Protein AF-A0A445BFC6-F1 (afdb_monomer_lite)

Radius of gyration: 33.32 Å; chains: 1; bounding box: 56×71×97 Å

Secondary structure (DSSP, 8-state):
--HHHHHHHHHHHHHHHHHHHHHHHHHS-HHHHHHHHHHHHHHHHHHHHHHHHHHHTT-----S------S-----TT-HHHHHHHHHHHHHHH-TT--SS----S----------------SS--TT----PSP---------SSHHHHHHHHHHHHHHHHHHHHT-BTTBEEEEEEEEETTTTEEEEEEEEE-TTS-HHHHHHHHHHHHHHGGG-

Foldseek 3Di:
DPVVVVVVVVVVVVVVVVVVVVVVVVPCPVVNVVVVVVVVVVVVVVVVVVVVVVVVVPPDPDDPDDDDDPPPPVPPVPDPLVVVVVVVVVVVVPDPQDAQQADDDDDDDDDDDDDDHDDDDDPDDDFQDQDQPDDDDDDDDDDDDPVVQVVVQVVVQLLVQQLQQLPDALRGRKGWDWDAGDPVRRIDTDIDHDNSRYHSVSSSVSSVVVSVCVVVD

pLDDT: mean 70.51, std 15.46, range [27.03, 95.31]

Organism: Arachis hypogaea (NCBI:txid3818)

Structure (mmCIF, N/CA/C/O backbone):
data_AF-A0A445BFC6-F1
#
_entry.id   AF-A0A445BFC6-F1
#
loop_
_atom_site.group_PDB
_atom_site.id
_atom_site.type_symbol
_atom_site.label_atom_id
_atom_site.label_alt_id
_atom_site.label_comp_id
_atom_site.label_asym_id
_atom_site.label_entity_id
_atom_site.label_seq_id
_atom_site.pdbx_PDB_ins_code
_atom_site.Cartn_x
_atom_site.Cartn_y
_atom_site.Cartn_z
_atom_site.occupancy
_atom_site.B_iso_or_equiv
_atom_site.auth_seq_id
_atom_site.auth_comp_id
_atom_site.auth_asym_id
_atom_site.auth_atom_id
_atom_site.pdbx_PDB_model_num
ATOM 1 N N . MET A 1 1 ? -9.633 40.267 80.729 1.00 50.41 1 MET A N 1
ATOM 2 C CA . MET A 1 1 ? -9.303 41.633 80.247 1.00 50.41 1 MET A CA 1
ATOM 3 C C . MET A 1 1 ? -7.949 41.748 79.514 1.00 50.41 1 MET A C 1
ATOM 5 O O . MET A 1 1 ? -7.722 42.760 78.866 1.00 50.41 1 MET A O 1
ATOM 9 N N . GLY A 1 2 ? -7.048 40.748 79.566 1.00 52.62 2 GLY A N 1
ATOM 10 C CA . GLY A 1 2 ? -5.735 40.797 78.886 1.00 52.62 2 GLY A CA 1
ATOM 11 C C . GLY A 1 2 ? -5.701 40.303 77.427 1.00 52.62 2 GLY A C 1
ATOM 12 O O . GLY A 1 2 ? -4.822 40.700 76.668 1.00 52.62 2 GLY A O 1
ATOM 13 N N . GLU A 1 3 ? -6.665 39.483 77.005 1.00 49.75 3 GLU A N 1
ATOM 14 C CA . GLU A 1 3 ? -6.688 38.853 75.671 1.00 49.75 3 GLU A CA 1
ATOM 15 C C . GLU A 1 3 ? -7.095 39.818 74.543 1.00 49.75 3 GLU A C 1
ATOM 17 O O . GLU A 1 3 ? -6.467 39.855 73.486 1.00 49.75 3 GLU A O 1
ATOM 22 N N . GLN A 1 4 ? -8.075 40.689 74.803 1.00 50.97 4 GLN A N 1
ATOM 23 C CA . GLN A 1 4 ? -8.544 41.711 73.855 1.00 50.97 4 GLN A CA 1
ATOM 24 C C . GLN A 1 4 ? -7.474 42.769 73.544 1.00 50.97 4 GLN A C 1
ATOM 26 O O . GLN A 1 4 ? -7.373 43.249 72.417 1.00 50.97 4 GLN A O 1
ATOM 31 N N . LYS A 1 5 ? -6.610 43.086 74.518 1.00 56.09 5 LYS A N 1
ATOM 32 C CA . LYS A 1 5 ? -5.485 44.012 74.319 1.00 56.09 5 LYS A CA 1
ATOM 33 C C . LYS A 1 5 ? -4.411 43.403 73.403 1.00 56.09 5 LYS A C 1
ATOM 35 O O . LYS A 1 5 ? -3.813 44.118 72.605 1.00 56.09 5 LYS A O 1
ATOM 40 N N . LYS A 1 6 ? -4.226 42.076 73.460 1.00 56.88 6 LYS A N 1
ATOM 41 C CA . LYS A 1 6 ? -3.267 41.316 72.638 1.00 56.88 6 LYS A CA 1
ATOM 42 C C . LYS A 1 6 ? -3.747 41.151 71.186 1.00 56.88 6 LYS A C 1
ATOM 44 O O . LYS A 1 6 ? -2.947 41.309 70.268 1.00 56.88 6 LYS A O 1
ATOM 49 N N . GLN A 1 7 ? -5.049 40.925 70.977 1.00 55.44 7 GLN A N 1
ATOM 50 C CA . GLN A 1 7 ? -5.694 40.895 69.650 1.00 55.44 7 GLN A CA 1
ATOM 51 C C . GLN A 1 7 ? -5.590 42.243 68.918 1.00 55.44 7 GLN A C 1
ATOM 53 O O . GLN A 1 7 ? -5.196 42.287 67.752 1.00 55.44 7 GLN A O 1
ATOM 58 N N . ASN A 1 8 ? -5.831 43.355 69.619 1.00 64.88 8 ASN A N 1
ATOM 59 C CA . ASN A 1 8 ? -5.707 44.694 69.033 1.00 64.88 8 ASN A CA 1
ATOM 60 C C . ASN A 1 8 ? -4.250 45.055 68.691 1.00 64.88 8 ASN A C 1
ATOM 62 O O . ASN A 1 8 ? -3.990 45.716 67.687 1.00 64.88 8 ASN A O 1
ATOM 66 N N . GLN A 1 9 ? -3.288 44.577 69.485 1.00 72.19 9 GLN A N 1
ATOM 67 C CA . GLN A 1 9 ? -1.862 44.778 69.223 1.00 72.19 9 GLN A CA 1
ATOM 68 C C . GLN A 1 9 ? -1.368 43.956 68.020 1.00 72.19 9 GLN A C 1
ATOM 70 O O . GLN A 1 9 ? -0.572 44.458 67.227 1.00 72.19 9 GLN A O 1
ATOM 75 N N . LEU A 1 10 ? -1.877 42.732 67.836 1.00 72.94 10 LEU A N 1
ATOM 76 C CA . LEU A 1 10 ? -1.578 41.895 66.669 1.00 72.94 10 LEU A CA 1
ATOM 77 C C . LEU A 1 10 ? -2.185 42.477 65.379 1.00 72.94 10 LEU A C 1
ATOM 79 O O . LEU A 1 10 ? -1.526 42.497 64.341 1.00 72.94 10 LEU A O 1
ATOM 83 N N . GLY A 1 11 ? -3.408 43.015 65.452 1.00 78.94 11 GLY A N 1
ATOM 84 C CA . GLY A 1 11 ? -4.051 43.705 64.330 1.00 78.94 11 GLY A CA 1
ATOM 85 C C . GLY A 1 11 ? -3.289 44.958 63.884 1.00 78.94 11 GLY A C 1
ATOM 86 O O . GLY A 1 11 ? -3.088 45.165 62.686 1.00 78.94 11 GLY A O 1
ATOM 87 N N . LEU A 1 12 ? -2.789 45.753 64.837 1.00 80.50 12 LEU A N 1
ATOM 88 C CA . LEU A 1 12 ? -1.978 46.937 64.545 1.00 80.50 12 LEU A CA 1
ATOM 89 C C . LEU A 1 12 ? -0.618 46.567 63.928 1.00 80.50 12 LEU A C 1
ATOM 91 O O . LEU A 1 12 ? -0.194 47.192 62.958 1.00 80.50 12 LEU A O 1
ATOM 95 N N . GLN A 1 13 ? 0.032 45.511 64.430 1.00 80.44 13 GLN A N 1
ATOM 96 C CA . GLN A 1 13 ? 1.270 44.966 63.854 1.00 80.44 13 GLN A CA 1
ATOM 97 C C . GLN A 1 13 ? 1.068 44.515 62.399 1.00 80.44 13 GLN A C 1
ATOM 99 O O . GLN A 1 13 ? 1.874 44.846 61.531 1.00 80.44 13 GLN A O 1
ATOM 104 N N . LEU A 1 14 ? -0.039 43.824 62.106 1.00 78.19 14 LEU A N 1
ATOM 105 C CA . LEU A 1 14 ? -0.361 43.362 60.755 1.00 78.19 14 LEU A CA 1
ATOM 106 C C . LEU A 1 14 ? -0.659 44.527 59.793 1.00 78.19 14 LEU A C 1
ATOM 108 O O . LEU A 1 14 ? -0.293 44.470 58.619 1.00 78.19 14 LEU A O 1
ATOM 112 N N . PHE A 1 15 ? -1.303 45.591 60.283 1.00 83.81 15 PHE A N 1
ATOM 113 C CA . PHE A 1 15 ? -1.580 46.795 59.498 1.00 83.81 15 PHE A CA 1
ATOM 114 C C . PHE A 1 15 ? -0.296 47.553 59.142 1.00 83.81 15 PHE A C 1
ATOM 116 O O . PHE A 1 15 ? -0.098 47.916 57.982 1.00 83.81 15 PHE A O 1
ATOM 123 N N . ILE A 1 16 ? 0.609 47.724 60.112 1.00 82.44 16 ILE A N 1
ATOM 124 C CA . ILE A 1 16 ? 1.919 48.354 59.893 1.00 82.44 16 ILE A CA 1
ATOM 125 C C . ILE A 1 16 ? 2.746 47.523 58.907 1.00 82.44 16 ILE A C 1
ATOM 127 O O . ILE A 1 16 ? 3.311 48.076 57.967 1.00 82.44 16 ILE A O 1
ATOM 131 N N . LEU A 1 17 ? 2.753 46.194 59.049 1.00 76.62 17 LEU A N 1
ATOM 132 C CA . LEU A 1 17 ? 3.464 45.305 58.130 1.00 76.62 17 LEU A CA 1
ATOM 133 C C . LEU A 1 17 ? 2.934 45.428 56.690 1.00 76.62 17 LEU A C 1
ATOM 135 O O . LEU A 1 17 ? 3.721 45.550 55.753 1.00 76.62 17 LEU A O 1
ATOM 139 N N . LYS A 1 18 ? 1.605 45.467 56.508 1.00 79.69 18 LYS A N 1
ATOM 140 C CA . LYS A 1 18 ? 0.977 45.690 55.194 1.00 79.69 18 LYS A CA 1
ATOM 141 C C . LYS A 1 18 ? 1.338 47.051 54.597 1.00 79.69 18 LYS A C 1
ATOM 143 O O . LYS A 1 18 ? 1.626 47.129 53.405 1.00 79.69 18 LYS A O 1
ATOM 148 N N . ALA A 1 19 ? 1.341 48.112 55.403 1.00 78.38 19 ALA A N 1
ATOM 149 C CA . ALA A 1 19 ? 1.722 49.446 54.946 1.00 78.38 19 ALA A CA 1
ATOM 150 C C . ALA A 1 19 ? 3.192 49.490 54.489 1.00 78.38 19 ALA A C 1
ATOM 152 O O . ALA A 1 19 ? 3.478 50.009 53.410 1.00 78.38 19 ALA A O 1
ATOM 153 N N . SER A 1 20 ? 4.101 48.870 55.247 1.00 77.25 20 SER A N 1
ATOM 154 C CA . SER A 1 20 ? 5.527 48.786 54.907 1.00 77.25 20 SER A CA 1
ATOM 155 C C . SER A 1 20 ? 5.786 47.978 53.634 1.00 77.25 20 SER A C 1
ATOM 157 O O . SER A 1 20 ? 6.597 48.384 52.805 1.00 77.25 20 SER A O 1
ATOM 159 N N . ILE A 1 21 ? 5.062 46.871 53.428 1.00 71.56 21 ILE A N 1
ATOM 160 C CA . ILE A 1 21 ? 5.137 46.080 52.188 1.00 71.56 21 ILE A CA 1
ATOM 161 C C . ILE A 1 21 ? 4.676 46.916 50.986 1.00 71.56 21 ILE A C 1
ATOM 163 O O . ILE A 1 21 ? 5.352 46.940 49.960 1.00 71.56 21 ILE A O 1
ATOM 167 N N . ASN A 1 22 ? 3.566 47.646 51.116 1.00 69.56 22 ASN A N 1
ATOM 168 C CA . ASN A 1 22 ? 3.050 48.489 50.035 1.00 69.56 22 ASN A CA 1
ATOM 169 C C . ASN A 1 22 ? 4.001 49.642 49.682 1.00 69.56 22 ASN A C 1
ATOM 171 O O . ASN A 1 22 ? 4.138 49.978 48.506 1.00 69.56 22 ASN A O 1
ATOM 175 N N . GLN A 1 23 ? 4.691 50.218 50.672 1.00 75.06 23 GLN A N 1
ATOM 176 C CA . GLN A 1 23 ? 5.731 51.216 50.414 1.00 75.06 23 GLN A CA 1
ATOM 177 C C . GLN A 1 23 ? 6.956 50.608 49.725 1.00 75.06 23 GLN A C 1
ATOM 179 O O . GLN A 1 23 ? 7.468 51.210 48.785 1.00 75.06 23 GLN A O 1
ATOM 184 N N . LEU A 1 24 ? 7.381 49.397 50.106 1.00 66.25 24 LEU A N 1
ATOM 185 C CA . LEU A 1 24 ? 8.458 48.688 49.406 1.00 66.25 24 LEU A CA 1
ATOM 186 C C . LEU A 1 24 ? 8.104 48.417 47.937 1.00 66.25 24 LEU A C 1
ATOM 188 O O . LEU A 1 24 ? 8.926 48.653 47.056 1.00 66.25 24 LEU A O 1
ATOM 192 N N . ILE A 1 25 ? 6.872 47.975 47.661 1.00 63.81 25 ILE A N 1
ATOM 193 C CA . ILE A 1 25 ? 6.378 47.726 46.296 1.00 63.81 25 ILE A CA 1
ATOM 194 C C . ILE A 1 25 ? 6.369 49.018 45.462 1.00 63.81 25 ILE A C 1
ATOM 196 O O . ILE A 1 25 ? 6.650 48.970 44.268 1.00 63.81 25 ILE A O 1
ATOM 200 N N . ALA A 1 26 ? 6.093 50.174 46.075 1.00 63.03 26 ALA A N 1
ATOM 201 C CA . ALA A 1 26 ? 6.100 51.471 45.394 1.00 63.03 26 ALA A CA 1
ATOM 202 C C . ALA A 1 26 ? 7.512 51.976 45.031 1.00 63.03 26 ALA A C 1
ATOM 204 O O . ALA A 1 26 ? 7.646 52.761 44.093 1.00 63.03 26 ALA A O 1
ATOM 205 N N . VAL A 1 27 ? 8.550 51.525 45.750 1.00 64.19 27 VAL A N 1
ATOM 206 C CA . VAL A 1 27 ? 9.965 51.850 45.479 1.00 64.19 27 VAL A CA 1
ATOM 207 C C . VAL A 1 27 ? 10.552 50.962 44.375 1.00 64.19 27 VAL A C 1
ATOM 209 O O . VAL A 1 27 ? 11.528 51.348 43.733 1.00 64.19 27 VAL A O 1
ATOM 212 N N . ILE A 1 28 ? 9.949 49.800 44.096 1.00 56.66 28 ILE A N 1
ATOM 213 C CA . ILE A 1 28 ? 10.336 48.971 42.950 1.00 56.66 28 ILE A CA 1
ATOM 214 C C . ILE A 1 28 ? 9.907 49.713 41.673 1.00 56.66 28 ILE A C 1
ATOM 216 O O . ILE A 1 28 ? 8.708 49.925 41.466 1.00 56.66 28 ILE A O 1
ATOM 220 N N . PRO A 1 29 ? 10.844 50.108 40.790 1.00 62.44 29 PRO A N 1
ATOM 221 C CA . PRO A 1 29 ? 10.490 50.806 39.564 1.00 62.44 29 PRO A CA 1
ATOM 222 C C . PRO A 1 29 ? 9.534 49.922 38.763 1.00 62.44 29 PRO A C 1
ATOM 224 O O . PRO A 1 29 ? 9.879 48.791 38.424 1.00 62.44 29 PRO A O 1
ATOM 227 N N . LYS A 1 30 ? 8.336 50.419 38.426 1.00 57.94 30 LYS A N 1
ATOM 228 C CA . LYS A 1 30 ? 7.373 49.675 37.585 1.00 57.94 30 LYS A CA 1
ATOM 229 C C . LYS A 1 30 ? 8.010 49.215 36.266 1.00 57.94 30 LYS A C 1
ATOM 231 O O . LYS A 1 30 ? 7.660 48.162 35.742 1.00 57.94 30 LYS A O 1
ATOM 236 N N . THR A 1 31 ? 8.996 49.965 35.768 1.00 52.56 31 THR A N 1
ATOM 237 C CA . THR A 1 31 ? 9.849 49.604 34.629 1.00 52.56 31 THR A CA 1
ATOM 238 C C . THR A 1 31 ? 10.688 48.347 34.887 1.00 52.56 31 THR A C 1
ATOM 240 O O . THR A 1 31 ? 10.785 47.513 33.998 1.00 52.56 31 THR A O 1
ATOM 243 N N . GLN A 1 32 ? 11.211 48.130 36.098 1.00 58.72 32 GLN A N 1
ATOM 244 C CA . GLN A 1 32 ? 11.954 46.922 36.489 1.00 58.72 32 GLN A CA 1
ATOM 245 C C . GLN A 1 32 ? 11.059 45.672 36.488 1.00 58.72 32 GLN A C 1
ATOM 247 O O . GLN A 1 32 ? 11.484 44.593 36.068 1.00 58.72 32 GLN A O 1
ATOM 252 N N . THR A 1 33 ? 9.803 45.813 36.927 1.00 60.75 33 THR A N 1
ATOM 253 C CA . THR A 1 33 ? 8.820 44.719 36.962 1.00 60.75 33 THR A CA 1
ATOM 254 C C . THR A 1 33 ? 8.323 44.372 35.559 1.00 60.75 33 THR A C 1
ATOM 256 O O . THR A 1 33 ? 8.245 43.197 35.208 1.00 60.75 33 THR A O 1
ATOM 259 N N . ILE A 1 34 ? 8.055 45.385 34.726 1.00 67.81 34 ILE A N 1
ATOM 260 C CA . ILE A 1 34 ? 7.658 45.202 33.323 1.00 67.81 34 ILE A CA 1
ATOM 261 C C . ILE A 1 34 ? 8.807 44.589 32.517 1.00 67.81 34 ILE A C 1
ATOM 263 O O . ILE A 1 34 ? 8.579 43.633 31.784 1.00 67.81 34 ILE A O 1
ATOM 267 N N . MET A 1 35 ? 10.045 45.066 32.687 1.00 69.25 35 MET A N 1
ATOM 268 C CA . MET A 1 35 ? 11.213 44.497 32.003 1.00 69.25 35 MET A CA 1
ATOM 269 C C . MET A 1 35 ? 11.461 43.046 32.422 1.00 69.25 35 MET A C 1
ATOM 271 O O . MET A 1 35 ? 11.684 42.199 31.561 1.00 69.25 35 MET A O 1
ATOM 275 N N . SER A 1 36 ? 11.335 42.729 33.715 1.00 77.19 36 SER A N 1
ATOM 276 C CA . SER A 1 36 ? 11.411 41.346 34.208 1.00 77.19 36 SER A CA 1
ATOM 277 C C . SER A 1 36 ? 10.305 40.458 33.623 1.00 77.19 36 SER A C 1
ATOM 279 O O . SER A 1 36 ? 10.577 39.331 33.218 1.00 77.19 36 SER A O 1
ATOM 281 N N . TYR A 1 37 ? 9.072 40.965 33.511 1.00 78.69 37 TYR A N 1
ATOM 282 C CA . TYR A 1 37 ? 7.953 40.237 32.904 1.00 78.69 37 TYR A CA 1
ATOM 283 C C . TYR A 1 37 ? 8.149 40.017 31.396 1.00 78.69 37 TYR A C 1
ATOM 285 O O . TYR A 1 37 ? 7.943 38.911 30.901 1.00 78.69 37 TYR A O 1
ATOM 293 N N . VAL A 1 38 ? 8.616 41.031 30.663 1.00 74.94 38 VAL A N 1
ATOM 294 C CA . VAL A 1 38 ? 8.936 40.923 29.230 1.00 74.94 38 VAL A CA 1
ATOM 295 C C . VAL A 1 38 ? 10.063 39.913 29.005 1.00 74.94 38 VAL A C 1
ATOM 297 O O . VAL A 1 38 ? 9.947 39.066 28.120 1.00 74.94 38 VAL A O 1
ATOM 300 N N . LEU A 1 39 ? 11.121 39.944 29.823 1.00 79.50 39 LEU A N 1
ATOM 301 C CA . LEU A 1 39 ? 12.211 38.963 29.773 1.00 79.50 39 LEU A CA 1
ATOM 302 C C . LEU A 1 39 ? 11.713 37.544 30.077 1.00 79.50 39 LEU A C 1
ATOM 304 O O . LEU A 1 39 ? 12.090 36.606 29.378 1.00 79.50 39 LEU A O 1
ATOM 308 N N . TYR A 1 40 ? 10.819 37.389 31.054 1.00 83.31 40 TYR A N 1
ATOM 309 C CA . TYR A 1 40 ? 10.213 36.105 31.402 1.00 83.31 40 TYR A CA 1
ATOM 310 C C . TYR A 1 40 ? 9.341 35.537 30.272 1.00 83.31 40 TYR A C 1
ATOM 312 O O . TYR A 1 40 ? 9.483 34.371 29.914 1.00 83.31 40 TYR A O 1
ATOM 320 N N . VAL A 1 41 ? 8.492 36.358 29.644 1.00 79.00 41 VAL A N 1
ATOM 321 C CA . VAL A 1 41 ? 7.661 35.938 28.500 1.00 79.00 41 VAL A CA 1
ATOM 322 C C . VAL A 1 41 ? 8.527 35.564 27.292 1.00 79.00 41 VAL A C 1
ATOM 324 O O . VAL A 1 41 ? 8.254 34.568 26.621 1.00 79.00 41 VAL A O 1
ATOM 327 N N . ARG A 1 42 ? 9.608 36.311 27.027 1.00 84.62 42 ARG A N 1
ATOM 328 C CA . ARG A 1 42 ? 10.581 35.969 25.974 1.00 84.62 42 ARG A CA 1
ATOM 329 C C . ARG A 1 42 ? 11.289 34.650 26.276 1.00 84.62 42 ARG A C 1
ATOM 331 O O . ARG A 1 42 ? 11.408 33.822 25.379 1.00 84.62 42 ARG A O 1
ATOM 338 N N . LEU A 1 43 ? 11.699 34.428 27.524 1.00 82.75 43 LEU A N 1
ATOM 339 C CA . LEU A 1 43 ? 12.331 33.183 27.955 1.00 82.75 43 LEU A CA 1
ATOM 340 C C . LEU A 1 43 ? 11.373 31.991 27.825 1.00 82.75 43 LEU A C 1
ATOM 342 O O . LEU A 1 43 ? 11.753 30.975 27.253 1.00 82.75 43 LEU A O 1
ATOM 346 N N . LEU A 1 44 ? 10.117 32.128 28.263 1.00 81.56 44 LEU A N 1
ATOM 347 C CA . LEU A 1 44 ? 9.083 31.102 28.086 1.00 81.56 44 LEU A CA 1
ATOM 348 C C . LEU A 1 44 ? 8.827 30.789 26.607 1.00 81.56 44 LEU A C 1
ATOM 350 O O . LEU A 1 44 ? 8.710 29.623 26.236 1.00 81.56 44 LEU A O 1
ATOM 354 N N . SER A 1 45 ? 8.779 31.814 25.752 1.00 84.75 45 SER A N 1
ATOM 355 C CA . SER A 1 45 ? 8.630 31.632 24.306 1.00 84.75 45 SER A CA 1
ATOM 356 C C . SER A 1 45 ? 9.821 30.888 23.696 1.00 84.75 45 SER A C 1
ATOM 358 O O . SER A 1 45 ? 9.616 30.014 22.856 1.00 84.75 45 SER A O 1
ATOM 360 N N . LEU A 1 46 ? 11.051 31.203 24.112 1.00 86.25 46 LEU A N 1
ATOM 361 C CA . LEU A 1 46 ? 12.258 30.517 23.642 1.00 86.25 46 LEU A CA 1
ATOM 362 C C . LEU A 1 46 ? 12.293 29.059 24.107 1.00 86.25 46 LEU A C 1
ATOM 364 O O . LEU A 1 46 ? 12.576 28.172 23.307 1.00 86.25 46 LEU A O 1
ATOM 368 N N . VAL A 1 47 ? 11.944 28.798 25.369 1.00 89.62 47 VAL A N 1
ATOM 369 C CA . VAL A 1 47 ? 11.861 27.438 25.920 1.00 89.62 47 VAL A CA 1
ATOM 370 C C . VAL A 1 47 ? 10.782 26.624 25.201 1.00 89.62 47 VAL A C 1
ATOM 372 O O . VAL A 1 47 ? 11.034 25.479 24.839 1.00 89.62 47 VAL A O 1
ATOM 375 N N . SER A 1 48 ? 9.621 27.219 24.909 1.00 88.06 48 SER A N 1
ATOM 376 C CA . SER A 1 48 ? 8.566 26.579 24.112 1.00 88.06 48 SER A CA 1
ATOM 377 C C . SER A 1 48 ? 9.052 26.207 22.703 1.00 88.06 48 SER A C 1
ATOM 379 O O . SER A 1 48 ? 8.891 25.063 22.278 1.00 88.06 48 SER A O 1
ATOM 381 N N . CYS A 1 49 ? 9.744 27.118 22.005 1.00 84.38 49 CYS A N 1
ATOM 382 C CA . CYS A 1 49 ? 10.354 26.821 20.704 1.00 84.38 49 CYS A CA 1
ATOM 383 C C . CYS A 1 49 ? 11.393 25.692 20.778 1.00 84.38 49 CYS A C 1
ATOM 385 O O . CYS A 1 49 ? 11.400 24.816 19.916 1.00 84.38 49 CYS A O 1
ATOM 387 N N . LEU A 1 50 ? 12.250 25.677 21.805 1.00 84.62 50 LEU A N 1
ATOM 388 C CA . LEU A 1 50 ? 13.242 24.614 21.997 1.00 84.62 50 LEU A CA 1
ATOM 389 C C . LEU A 1 50 ? 12.579 23.254 22.240 1.00 84.62 50 LEU A C 1
ATOM 391 O O . LEU A 1 50 ? 13.015 22.255 21.672 1.00 84.62 50 LEU A O 1
ATOM 395 N N . ILE A 1 51 ? 11.495 23.215 23.018 1.00 81.06 51 ILE A N 1
ATOM 396 C CA . ILE A 1 51 ? 10.703 21.999 23.234 1.00 81.06 51 ILE A CA 1
ATOM 397 C C . ILE A 1 51 ? 10.120 21.502 21.903 1.00 81.06 51 ILE A C 1
ATOM 399 O O . ILE A 1 51 ? 10.264 20.323 21.587 1.00 81.06 51 ILE A O 1
ATOM 403 N N . ILE A 1 52 ? 9.535 22.386 21.087 1.00 79.50 52 ILE A N 1
ATOM 404 C CA . ILE A 1 52 ? 8.992 22.031 19.764 1.00 79.50 52 ILE A CA 1
ATOM 405 C C . ILE A 1 52 ? 10.086 21.454 18.852 1.00 79.50 52 ILE A C 1
ATOM 407 O O . ILE A 1 52 ? 9.866 20.421 18.226 1.00 79.50 52 ILE A O 1
ATOM 411 N N . ILE A 1 53 ? 11.279 22.057 18.818 1.00 75.81 53 ILE A N 1
ATOM 412 C CA . ILE A 1 53 ? 12.416 21.551 18.029 1.00 75.81 53 ILE A CA 1
ATOM 413 C C . ILE A 1 53 ? 12.829 20.149 18.497 1.00 75.81 53 ILE A C 1
ATOM 415 O O . ILE A 1 53 ? 13.029 19.265 17.668 1.00 75.81 53 ILE A O 1
ATOM 419 N N . ILE A 1 54 ? 12.893 19.907 19.812 1.00 72.81 54 ILE A N 1
ATOM 420 C CA . ILE A 1 54 ? 13.202 18.580 20.372 1.00 72.81 54 ILE A CA 1
ATOM 421 C C . ILE A 1 54 ? 12.152 17.539 19.951 1.00 72.81 54 ILE A C 1
ATOM 423 O O . ILE A 1 54 ? 12.510 16.394 19.671 1.00 72.81 54 ILE A O 1
ATOM 427 N N . PHE A 1 55 ? 10.871 17.914 19.880 1.00 63.78 55 PHE A N 1
ATOM 428 C CA . PHE A 1 55 ? 9.806 17.027 19.401 1.00 63.78 55 PHE A CA 1
ATOM 429 C C . PHE A 1 55 ? 9.873 16.771 17.888 1.00 63.78 55 PHE A C 1
ATOM 431 O O . PHE A 1 55 ? 9.646 15.637 17.472 1.00 63.78 55 PHE A O 1
ATOM 438 N N . ILE A 1 56 ? 10.237 17.766 17.069 1.00 59.97 56 ILE A N 1
ATOM 439 C CA . ILE A 1 56 ? 10.418 17.587 15.616 1.00 59.97 56 ILE A CA 1
ATOM 440 C C . ILE A 1 56 ? 11.598 16.648 15.326 1.00 59.97 56 ILE A C 1
ATOM 442 O O . ILE A 1 56 ? 11.482 15.768 14.475 1.00 59.97 56 ILE A O 1
ATOM 446 N N . SER A 1 57 ? 12.697 16.750 16.079 1.00 48.94 57 SER A N 1
ATOM 447 C CA . SER A 1 57 ? 13.859 15.857 15.940 1.00 48.94 57 SER A CA 1
ATOM 448 C C . SER A 1 57 ? 13.562 14.387 16.274 1.00 48.94 57 SER A C 1
ATOM 450 O O . SER A 1 57 ? 14.365 13.519 15.946 1.00 48.94 57 SER A O 1
ATOM 452 N N . LYS A 1 58 ? 12.426 14.088 16.924 1.00 48.28 58 LYS A N 1
ATOM 453 C CA . LYS A 1 58 ? 11.967 12.714 17.193 1.00 48.28 58 LYS A CA 1
ATOM 454 C C . LYS A 1 58 ? 11.133 12.108 16.062 1.00 48.28 58 LYS A C 1
ATOM 456 O O . LYS A 1 58 ? 10.707 10.963 16.197 1.00 48.28 58 LYS A O 1
ATOM 461 N N . VAL A 1 59 ? 10.908 12.818 14.953 1.00 45.97 59 VAL A N 1
ATOM 462 C CA . VAL A 1 59 ? 10.362 12.208 13.731 1.00 45.97 59 VAL A CA 1
ATOM 463 C C . VAL A 1 59 ? 11.463 11.348 13.106 1.00 45.97 59 VAL A C 1
ATOM 465 O O . VAL A 1 59 ? 12.196 11.770 12.218 1.00 45.97 59 VAL A O 1
ATOM 468 N N . HIS A 1 60 ? 11.630 10.142 13.637 1.00 45.88 60 HIS A N 1
ATOM 469 C CA . HIS A 1 60 ? 12.495 9.126 13.064 1.00 45.88 60 HIS A CA 1
ATOM 470 C C . HIS A 1 60 ? 11.720 8.419 11.946 1.00 45.88 60 HIS A C 1
ATOM 472 O O . HIS A 1 60 ? 10.670 7.827 12.191 1.00 45.88 60 HIS A O 1
ATOM 478 N N . ALA A 1 61 ? 12.214 8.517 10.711 1.00 47.59 61 ALA A N 1
ATOM 479 C CA . ALA A 1 61 ? 11.779 7.650 9.626 1.00 47.59 61 ALA A CA 1
ATOM 480 C C . ALA A 1 61 ? 12.464 6.291 9.821 1.00 47.59 61 ALA A C 1
ATOM 482 O O . ALA A 1 61 ? 13.569 6.081 9.327 1.00 47.59 61 ALA A O 1
ATOM 483 N N . ASP A 1 62 ? 11.841 5.414 10.605 1.00 48.31 62 ASP A N 1
ATOM 484 C CA . ASP A 1 62 ? 12.309 4.037 10.749 1.00 48.31 62 ASP A CA 1
ATOM 485 C C . ASP A 1 62 ? 11.926 3.246 9.493 1.00 48.31 62 ASP A C 1
ATOM 487 O O . ASP A 1 62 ? 10.767 3.269 9.059 1.00 48.31 62 ASP A O 1
ATOM 491 N N . ALA A 1 63 ? 12.895 2.578 8.872 1.00 50.59 63 ALA A N 1
ATOM 492 C CA . ALA A 1 63 ? 12.637 1.763 7.694 1.00 50.59 63 ALA A CA 1
ATOM 493 C C . ALA A 1 63 ? 11.963 0.464 8.145 1.00 50.59 63 ALA A C 1
ATOM 495 O O . ALA A 1 63 ? 12.614 -0.436 8.664 1.00 50.59 63 ALA A O 1
ATOM 496 N N . THR A 1 64 ? 10.650 0.358 7.927 1.00 53.53 64 THR A N 1
ATOM 497 C CA . THR A 1 64 ? 9.838 -0.769 8.418 1.00 53.53 64 THR A CA 1
ATOM 498 C C . THR A 1 64 ? 10.287 -2.127 7.859 1.00 53.53 64 THR A C 1
ATOM 500 O O . THR A 1 64 ? 10.073 -3.148 8.503 1.00 53.53 64 THR A O 1
ATOM 503 N N . ALA A 1 65 ? 10.930 -2.152 6.684 1.00 58.00 65 ALA A N 1
ATOM 504 C CA . ALA A 1 65 ? 11.567 -3.339 6.119 1.00 58.00 65 ALA A CA 1
ATOM 505 C C . ALA A 1 65 ? 12.645 -2.953 5.088 1.00 58.00 65 ALA A C 1
ATOM 507 O O . ALA A 1 65 ? 12.408 -2.104 4.227 1.00 58.00 65 ALA A O 1
ATOM 508 N N . LEU A 1 66 ? 13.812 -3.608 5.141 1.00 58.75 66 LEU A N 1
ATOM 509 C CA . LEU A 1 66 ? 14.845 -3.556 4.100 1.00 58.75 66 LEU A CA 1
ATOM 510 C C . LEU A 1 66 ? 15.039 -4.964 3.533 1.00 58.75 66 LEU A C 1
ATOM 512 O O . LEU A 1 66 ? 15.481 -5.862 4.248 1.00 58.75 66 LEU A O 1
ATOM 516 N N . VAL A 1 67 ? 14.732 -5.149 2.249 1.00 60.22 67 VAL A N 1
ATOM 517 C CA . VAL A 1 67 ? 14.924 -6.428 1.554 1.00 60.22 67 VAL A CA 1
ATOM 518 C C . VAL A 1 67 ? 16.026 -6.276 0.511 1.00 60.22 67 VAL A C 1
ATOM 520 O O . VAL A 1 67 ? 15.903 -5.486 -0.423 1.00 60.22 67 VAL A O 1
ATOM 523 N N . CYS A 1 68 ? 17.100 -7.050 0.666 1.00 60.56 68 CYS A N 1
ATOM 524 C CA . CYS A 1 68 ? 18.210 -7.124 -0.283 1.00 60.56 68 CYS A CA 1
ATOM 525 C C . CYS A 1 68 ? 18.187 -8.488 -0.986 1.00 60.56 68 CYS A C 1
ATOM 527 O O . CYS A 1 68 ? 18.074 -9.520 -0.328 1.00 60.56 68 CYS A O 1
ATOM 529 N N . GLY A 1 69 ? 18.301 -8.509 -2.317 1.00 57.38 69 GLY A N 1
ATOM 530 C CA . GLY A 1 69 ? 18.403 -9.759 -3.072 1.00 57.38 69 GLY A CA 1
ATOM 531 C C . GLY A 1 69 ? 19.708 -10.501 -2.765 1.00 57.38 69 GLY A C 1
ATOM 532 O O . GLY A 1 69 ? 20.779 -9.900 -2.778 1.00 57.38 69 GLY A O 1
ATOM 533 N N . ASN A 1 70 ? 19.626 -11.815 -2.529 1.00 53.22 70 ASN A N 1
ATOM 534 C CA . ASN A 1 70 ? 20.774 -12.691 -2.231 1.00 53.22 70 ASN A CA 1
ATOM 535 C C . ASN A 1 70 ? 21.686 -12.971 -3.433 1.00 53.22 70 ASN A C 1
ATOM 537 O O . ASN A 1 70 ? 22.644 -13.740 -3.324 1.00 53.22 70 ASN A O 1
ATOM 541 N N . THR A 1 71 ? 21.421 -12.377 -4.594 1.00 48.72 71 THR A N 1
ATOM 542 C CA . THR A 1 71 ? 22.410 -12.389 -5.661 1.00 48.72 71 THR A CA 1
ATOM 543 C C . THR A 1 71 ? 23.628 -11.654 -5.137 1.00 48.72 71 THR A C 1
ATOM 545 O O . THR A 1 71 ? 23.545 -10.470 -4.808 1.00 48.72 71 THR A O 1
ATOM 548 N N . VAL A 1 72 ? 24.760 -12.353 -5.071 1.00 48.31 72 VAL A N 1
ATOM 549 C CA . VAL A 1 72 ? 26.091 -11.756 -4.985 1.00 48.31 72 VAL A CA 1
ATOM 550 C C . VAL A 1 72 ? 26.275 -10.912 -6.248 1.00 48.31 72 VAL A C 1
ATOM 552 O O . VAL A 1 72 ? 27.008 -11.263 -7.169 1.00 48.31 72 VAL A O 1
ATOM 555 N N . VAL A 1 73 ? 25.587 -9.775 -6.328 1.00 51.56 73 VAL A N 1
ATOM 556 C CA . VAL A 1 73 ? 26.036 -8.672 -7.146 1.00 51.56 73 VAL A CA 1
ATOM 557 C C . VAL A 1 73 ? 27.264 -8.235 -6.389 1.00 51.56 73 VAL A C 1
ATOM 559 O O . VAL A 1 73 ? 27.185 -7.492 -5.410 1.00 51.56 73 VAL A O 1
ATOM 562 N N . ASN A 1 74 ? 28.405 -8.796 -6.790 1.00 47.75 74 ASN A N 1
ATOM 563 C CA . ASN A 1 74 ? 29.700 -8.205 -6.546 1.00 47.75 74 ASN A CA 1
ATOM 564 C C . ASN A 1 74 ? 29.543 -6.751 -6.969 1.00 47.75 74 ASN A C 1
ATOM 566 O O . ASN A 1 74 ? 29.682 -6.421 -8.149 1.00 47.75 74 ASN A O 1
ATOM 570 N N . SER A 1 75 ? 29.181 -5.893 -6.021 1.00 51.31 75 SER A N 1
ATOM 571 C CA . SER A 1 75 ? 29.157 -4.459 -6.189 1.00 51.31 75 SER A CA 1
ATOM 572 C C . SER A 1 75 ? 30.624 -4.097 -6.260 1.00 51.31 75 SER A C 1
ATOM 574 O O . SER A 1 75 ? 31.228 -3.684 -5.277 1.00 51.31 75 SER A O 1
ATOM 576 N N . ARG A 1 76 ? 31.249 -4.401 -7.404 1.00 54.69 76 ARG A N 1
ATOM 577 C CA . ARG A 1 76 ? 32.623 -4.035 -7.685 1.00 54.69 76 ARG A CA 1
ATOM 578 C C . ARG A 1 76 ? 32.647 -2.540 -7.447 1.00 54.69 76 ARG A C 1
ATOM 580 O O . ARG A 1 76 ? 31.899 -1.809 -8.102 1.00 54.69 76 ARG A O 1
ATOM 587 N N . ALA A 1 77 ? 33.452 -2.103 -6.484 1.00 55.25 77 ALA A N 1
ATOM 588 C CA . ALA A 1 77 ? 33.772 -0.698 -6.340 1.00 55.25 77 ALA A CA 1
ATOM 589 C C . ALA A 1 77 ? 34.135 -0.195 -7.749 1.00 55.25 77 ALA A C 1
ATOM 591 O O . ALA A 1 77 ? 35.012 -0.782 -8.380 1.00 55.25 77 ALA A O 1
ATOM 592 N N . ASN A 1 78 ? 33.393 0.797 -8.265 1.00 60.56 78 ASN A N 1
ATOM 593 C CA . ASN A 1 78 ? 33.461 1.334 -9.640 1.00 60.56 78 ASN A CA 1
ATOM 594 C C . ASN A 1 78 ? 32.553 0.704 -10.732 1.00 60.56 78 ASN A C 1
ATOM 596 O O . ASN A 1 78 ? 32.744 1.005 -11.911 1.00 60.56 78 ASN A O 1
ATOM 600 N N . SER A 1 79 ? 31.542 -0.110 -10.404 1.00 67.12 79 SER A N 1
ATOM 601 C CA . SER A 1 79 ? 30.531 -0.527 -11.395 1.00 67.12 79 SER A CA 1
ATOM 602 C C . SER A 1 79 ? 29.610 0.633 -11.813 1.00 67.12 79 SER A C 1
ATOM 604 O O . SER A 1 79 ? 29.357 1.562 -11.040 1.00 67.12 79 SER A O 1
ATOM 606 N N . ASN A 1 80 ? 29.057 0.564 -13.031 1.00 72.94 80 ASN A N 1
ATOM 607 C CA . ASN A 1 80 ? 28.026 1.511 -13.483 1.00 72.94 80 ASN A CA 1
ATOM 608 C C . ASN A 1 80 ? 26.790 1.463 -12.575 1.00 72.94 80 ASN A C 1
ATOM 610 O O . ASN A 1 80 ? 26.216 2.500 -12.270 1.00 72.94 80 ASN A O 1
ATOM 614 N N . TYR A 1 81 ? 26.441 0.278 -12.067 1.00 63.75 81 TYR A N 1
ATOM 615 C CA . TYR A 1 81 ? 25.350 0.095 -11.111 1.00 63.75 81 TYR A CA 1
ATOM 616 C C . TYR A 1 81 ? 25.557 0.906 -9.824 1.00 63.75 81 TYR A C 1
ATOM 618 O O . TYR A 1 81 ? 24.643 1.604 -9.395 1.00 63.75 81 TYR A O 1
ATOM 626 N N . ALA A 1 82 ? 26.763 0.875 -9.241 1.00 64.75 82 ALA A N 1
ATOM 627 C CA . ALA A 1 82 ? 27.083 1.629 -8.028 1.00 64.75 82 ALA A CA 1
ATOM 628 C C . ALA A 1 82 ? 27.055 3.149 -8.265 1.00 64.75 82 ALA A C 1
ATOM 630 O O . ALA A 1 82 ? 26.569 3.900 -7.421 1.00 64.75 82 ALA A O 1
ATOM 631 N N . LYS A 1 83 ? 27.536 3.613 -9.428 1.00 72.62 83 LYS A N 1
ATOM 632 C CA . LYS A 1 83 ? 27.455 5.031 -9.817 1.00 72.62 83 LYS A CA 1
ATOM 633 C C . LYS A 1 83 ? 26.004 5.478 -9.988 1.00 72.62 83 LYS A C 1
ATOM 635 O O . LYS A 1 83 ? 25.610 6.471 -9.386 1.00 72.62 83 LYS A O 1
ATOM 640 N N . ASN A 1 84 ? 25.213 4.710 -10.735 1.00 71.75 84 ASN A N 1
ATOM 641 C CA . ASN A 1 84 ? 23.804 5.004 -10.990 1.00 71.75 84 ASN A CA 1
ATOM 642 C C . ASN A 1 84 ? 22.984 5.015 -9.693 1.00 71.75 84 ASN A C 1
ATOM 644 O O . ASN A 1 84 ? 22.188 5.929 -9.489 1.00 71.75 84 ASN A O 1
ATOM 648 N N . LEU A 1 85 ? 23.233 4.067 -8.783 1.00 70.25 85 LEU A N 1
ATOM 649 C CA . LEU A 1 85 ? 22.601 4.032 -7.464 1.00 70.25 85 LEU A CA 1
ATOM 650 C C . LEU A 1 85 ? 22.939 5.280 -6.638 1.00 70.25 85 LEU A C 1
ATOM 652 O O . LEU A 1 85 ? 22.040 5.914 -6.094 1.00 70.25 85 LEU A O 1
ATOM 656 N N . ASN A 1 86 ? 24.213 5.677 -6.581 1.00 73.94 86 ASN A N 1
ATOM 657 C CA . ASN A 1 86 ? 24.626 6.879 -5.852 1.00 73.94 86 ASN A CA 1
ATOM 658 C C . ASN A 1 86 ? 23.989 8.152 -6.432 1.00 73.94 86 ASN A C 1
ATOM 660 O O . ASN A 1 86 ? 23.534 9.017 -5.682 1.00 73.94 86 ASN A O 1
ATOM 664 N N . THR A 1 87 ? 23.907 8.261 -7.760 1.00 77.50 87 THR A N 1
ATOM 665 C CA . THR A 1 87 ? 23.220 9.373 -8.431 1.00 77.50 87 THR A CA 1
ATOM 666 C C . THR A 1 87 ? 21.722 9.388 -8.116 1.00 77.50 87 THR A C 1
ATOM 668 O O . THR A 1 87 ? 21.177 10.451 -7.809 1.00 77.50 87 THR A O 1
ATOM 671 N N . LEU A 1 88 ? 21.060 8.227 -8.139 1.00 73.81 88 LEU A N 1
ATOM 672 C CA . LEU A 1 88 ? 19.643 8.092 -7.797 1.00 73.81 88 LEU A CA 1
ATOM 673 C C . LEU A 1 88 ? 19.377 8.505 -6.344 1.00 73.81 88 LEU A C 1
ATOM 675 O O . LEU A 1 88 ? 18.517 9.349 -6.100 1.00 73.81 88 LEU A O 1
ATOM 679 N N . LEU A 1 89 ? 20.147 7.979 -5.387 1.00 76.00 89 LEU A N 1
ATOM 680 C CA . LEU A 1 89 ? 20.021 8.323 -3.967 1.00 76.00 89 LEU A CA 1
ATOM 681 C C . LEU A 1 89 ? 20.252 9.823 -3.723 1.00 76.00 89 LEU A C 1
ATOM 683 O O . LEU A 1 89 ? 19.487 10.452 -2.991 1.00 76.00 89 LEU A O 1
ATOM 687 N N . SER A 1 90 ? 21.247 10.424 -4.382 1.00 77.25 90 SER A N 1
ATOM 688 C CA . SER A 1 90 ? 21.510 11.872 -4.317 1.00 77.25 90 SER A CA 1
ATOM 689 C C . SER A 1 90 ? 20.341 12.701 -4.869 1.00 77.25 90 SER A C 1
ATOM 691 O O . SER A 1 90 ? 19.919 13.696 -4.275 1.00 77.25 90 SER A O 1
ATOM 693 N N . THR A 1 91 ? 19.742 12.256 -5.974 1.00 75.50 91 THR A N 1
ATOM 694 C CA . THR A 1 91 ? 18.581 12.926 -6.578 1.00 75.50 91 THR A CA 1
ATOM 695 C C . THR A 1 91 ? 17.342 12.824 -5.686 1.00 75.50 91 THR A C 1
ATOM 697 O O . THR A 1 91 ? 16.626 13.807 -5.511 1.00 75.50 91 THR A O 1
ATOM 700 N N . LEU A 1 92 ? 17.093 11.659 -5.083 1.00 72.19 92 LEU A N 1
ATOM 701 C CA . LEU A 1 92 ? 15.948 11.446 -4.193 1.00 72.19 92 LEU A CA 1
ATOM 702 C C . LEU A 1 92 ? 16.069 12.253 -2.896 1.00 72.19 92 LEU A C 1
ATOM 704 O O . LEU A 1 92 ? 15.099 12.866 -2.465 1.00 72.19 92 LEU A O 1
ATOM 708 N N . THR A 1 93 ? 17.263 12.290 -2.298 1.00 70.94 93 THR A N 1
ATOM 709 C CA . THR A 1 93 ? 17.520 13.011 -1.036 1.00 70.94 93 THR A CA 1
ATOM 710 C C . THR A 1 93 ? 17.510 14.532 -1.186 1.00 70.94 93 THR A C 1
ATOM 712 O O . THR A 1 93 ? 17.153 15.234 -0.244 1.00 70.94 93 THR A O 1
ATOM 715 N N . SER A 1 94 ? 17.863 15.057 -2.362 1.00 70.81 94 SER A N 1
ATOM 716 C CA . SER A 1 94 ? 17.844 16.502 -2.639 1.00 70.81 94 SER A CA 1
ATOM 717 C C . SER A 1 94 ? 16.479 17.030 -3.096 1.00 70.81 94 SER A C 1
ATOM 719 O O . SER A 1 94 ? 16.250 18.242 -3.089 1.00 70.81 94 SER A O 1
ATOM 721 N N . ASN A 1 95 ? 15.549 16.153 -3.480 1.00 64.88 95 ASN A N 1
ATOM 722 C CA . ASN A 1 95 ? 14.257 16.563 -4.014 1.00 64.88 95 ASN A CA 1
ATOM 723 C C . ASN A 1 95 ? 13.209 16.756 -2.906 1.00 64.88 95 ASN A C 1
ATOM 725 O O . ASN A 1 95 ? 12.516 15.833 -2.486 1.00 64.88 95 ASN A O 1
ATOM 729 N N . THR A 1 96 ? 13.042 18.006 -2.477 1.00 62.62 96 THR A N 1
ATOM 730 C CA . THR A 1 96 ? 12.117 18.416 -1.404 1.00 62.62 96 THR A CA 1
ATOM 731 C C . THR A 1 96 ? 10.644 18.493 -1.820 1.00 62.62 96 THR A C 1
ATOM 733 O O . THR A 1 96 ? 9.794 18.836 -1.001 1.00 62.62 96 THR A O 1
ATOM 736 N N . LYS A 1 97 ? 10.312 18.193 -3.084 1.00 60.47 97 LYS A N 1
ATOM 737 C CA . LYS A 1 97 ? 8.939 18.274 -3.618 1.00 60.47 97 LYS A CA 1
ATOM 738 C C . LYS A 1 97 ? 8.210 16.924 -3.646 1.00 60.47 97 LYS A C 1
ATOM 740 O O . LYS A 1 97 ? 7.079 16.860 -4.121 1.00 60.47 97 LYS A O 1
ATOM 745 N N . ILE A 1 98 ? 8.843 15.845 -3.181 1.00 53.75 98 ILE A N 1
ATOM 746 C CA . ILE A 1 98 ? 8.307 14.480 -3.266 1.00 53.75 98 ILE A CA 1
ATOM 747 C C . ILE A 1 98 ? 7.459 14.173 -2.029 1.00 53.75 98 ILE A C 1
ATOM 749 O O . ILE A 1 98 ? 7.976 14.126 -0.917 1.00 53.75 98 ILE A O 1
ATOM 753 N N . ASN A 1 99 ? 6.162 13.920 -2.216 1.00 52.59 99 ASN A N 1
ATOM 754 C CA . ASN A 1 99 ? 5.262 13.545 -1.116 1.00 52.59 99 ASN A CA 1
ATOM 755 C C . ASN A 1 99 ? 4.266 12.415 -1.442 1.00 52.59 99 ASN A C 1
ATOM 757 O O . ASN A 1 99 ? 3.327 12.182 -0.676 1.00 52.59 99 ASN A O 1
ATOM 761 N N . TYR A 1 100 ? 4.450 11.725 -2.576 1.00 52.03 100 TYR A N 1
ATOM 762 C CA . TYR A 1 100 ? 3.513 10.715 -3.085 1.00 52.03 100 TYR A CA 1
ATOM 763 C C . TYR A 1 100 ? 4.104 9.299 -3.241 1.00 52.03 100 TYR A C 1
ATOM 765 O O . TYR A 1 100 ? 3.430 8.430 -3.783 1.00 52.03 100 TYR A O 1
ATOM 773 N N . GLY A 1 101 ? 5.310 9.037 -2.716 1.00 50.41 101 GLY A N 1
ATOM 774 C CA . GLY A 1 101 ? 5.820 7.680 -2.434 1.00 50.41 101 GLY A CA 1
ATOM 775 C C . GLY A 1 101 ? 6.260 6.806 -3.623 1.00 50.41 101 GLY A C 1
ATOM 776 O O . GLY A 1 101 ? 6.839 5.750 -3.392 1.00 50.41 101 GLY A O 1
ATOM 777 N N . PHE A 1 102 ? 6.046 7.224 -4.878 1.00 50.84 102 PHE A N 1
ATOM 778 C CA . PHE A 1 102 ? 6.447 6.483 -6.087 1.00 50.84 102 PHE A CA 1
ATOM 779 C C . PHE A 1 102 ? 7.073 7.419 -7.134 1.00 50.84 102 PHE A C 1
ATOM 781 O O . PHE A 1 102 ? 6.553 8.509 -7.351 1.00 50.84 102 PHE A O 1
ATOM 788 N N . TYR A 1 103 ? 8.173 7.022 -7.789 1.00 53.50 103 TYR A N 1
ATOM 789 C CA . TYR A 1 103 ? 8.865 7.844 -8.796 1.00 53.50 103 TYR A CA 1
ATOM 790 C C . TYR A 1 103 ? 8.967 7.123 -10.147 1.00 53.50 103 TYR A C 1
ATOM 792 O O . TYR A 1 103 ? 9.605 6.079 -10.251 1.00 53.50 103 TYR A O 1
ATOM 800 N N . ASN A 1 104 ? 8.379 7.727 -11.182 1.00 41.69 104 ASN A N 1
ATOM 801 C CA . ASN A 1 104 ? 8.562 7.390 -12.595 1.00 41.69 104 ASN A CA 1
ATOM 802 C C . ASN A 1 104 ? 8.855 8.705 -13.341 1.00 41.69 104 ASN A C 1
ATOM 804 O O . ASN A 1 104 ? 8.113 9.676 -13.182 1.00 41.69 104 ASN A O 1
ATOM 808 N N . SER A 1 105 ? 9.951 8.806 -14.093 1.00 38.19 105 SER A N 1
ATOM 809 C CA . SER A 1 105 ? 10.368 10.088 -14.675 1.00 38.19 105 SER A CA 1
ATOM 810 C C . SER A 1 105 ? 9.715 10.366 -16.037 1.00 38.19 105 SER A C 1
ATOM 812 O O . SER A 1 105 ? 10.155 9.837 -17.053 1.00 38.19 105 SER A O 1
ATOM 814 N N . SER A 1 106 ? 8.739 11.280 -16.074 1.00 27.86 106 SER A N 1
ATOM 815 C CA . SER A 1 106 ? 8.569 12.302 -17.129 1.00 27.86 106 SER A CA 1
ATOM 816 C C . SER A 1 106 ? 7.711 13.478 -16.610 1.00 27.86 106 SER A C 1
ATOM 818 O O . SE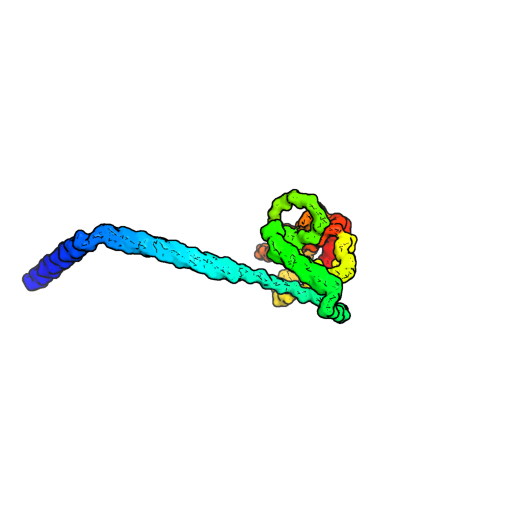R A 1 106 ? 6.916 13.320 -15.687 1.00 27.86 106 SER A O 1
ATOM 820 N N . TYR A 1 107 ? 7.973 14.691 -17.117 1.00 29.52 107 TYR A N 1
ATOM 821 C CA . TYR A 1 107 ? 7.600 15.990 -16.523 1.00 29.52 107 TYR A CA 1
ATOM 822 C C . TYR A 1 107 ? 6.082 16.294 -16.499 1.00 29.52 107 TYR A C 1
ATOM 824 O O . TYR A 1 107 ? 5.449 16.350 -17.548 1.00 29.52 107 TYR A O 1
ATOM 832 N N . GLY A 1 108 ? 5.535 16.642 -15.321 1.00 27.03 108 GLY A N 1
ATOM 833 C CA . GLY A 1 108 ? 4.194 17.237 -15.162 1.00 27.03 108 GLY A CA 1
ATOM 834 C C . GLY A 1 108 ? 3.728 17.364 -13.697 1.00 27.03 108 GLY A C 1
ATOM 835 O O . G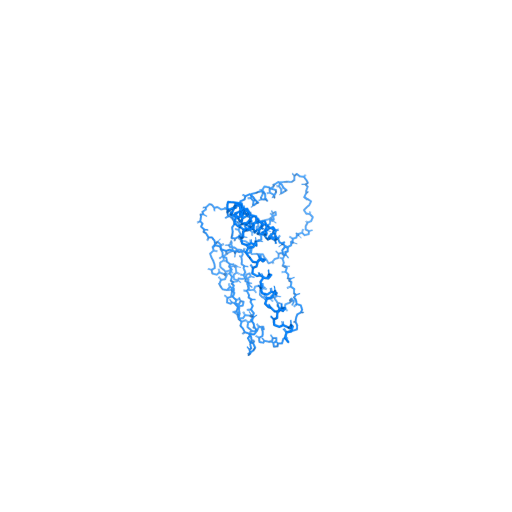LY A 1 108 ? 3.945 16.461 -12.899 1.00 27.03 108 GLY A O 1
ATOM 836 N N . GLN A 1 109 ? 3.124 18.503 -13.325 1.00 33.56 109 GLN A N 1
ATOM 837 C CA . GLN A 1 109 ? 2.700 18.883 -11.957 1.00 33.56 109 GLN A CA 1
ATOM 838 C C . GLN A 1 109 ? 1.354 18.264 -11.514 1.00 33.56 109 GLN A C 1
ATOM 840 O O . GLN A 1 109 ? 0.427 18.216 -12.320 1.00 33.56 109 GLN A O 1
ATOM 845 N N . ASN A 1 110 ? 1.211 17.909 -10.220 1.00 33.19 110 ASN A N 1
ATOM 846 C CA . ASN A 1 110 ? 0.154 18.349 -9.267 1.00 33.19 110 ASN A CA 1
ATOM 847 C C . ASN A 1 110 ? 0.097 17.496 -7.965 1.00 33.19 110 ASN A C 1
ATOM 849 O O . ASN A 1 110 ? 0.735 16.454 -7.871 1.00 33.19 110 ASN A O 1
ATOM 853 N N . THR A 1 111 ? -0.640 18.014 -6.973 1.00 32.28 111 THR A N 1
ATOM 854 C CA . THR A 1 111 ? -0.505 18.001 -5.495 1.00 32.28 111 THR A CA 1
ATOM 855 C C . THR A 1 111 ? -1.021 16.796 -4.661 1.00 32.28 111 THR A C 1
ATOM 857 O O . THR A 1 111 ? -2.005 16.151 -5.001 1.00 32.28 111 THR A O 1
ATOM 860 N N . ASP A 1 112 ? -0.349 16.603 -3.509 1.00 34.72 112 ASP A N 1
ATOM 861 C CA . ASP A 1 112 ? -0.658 16.020 -2.173 1.00 34.72 112 ASP A CA 1
ATOM 862 C C . ASP A 1 112 ? -1.566 14.784 -1.941 1.00 34.72 112 ASP A C 1
ATOM 864 O O . ASP A 1 112 ? -2.777 14.829 -2.149 1.00 34.72 112 ASP A O 1
ATOM 868 N N . ARG A 1 113 ? -0.993 13.758 -1.258 1.00 42.25 113 ARG A N 1
ATOM 869 C CA . ARG A 1 113 ? -1.334 13.265 0.121 1.00 42.25 113 ARG A CA 1
ATOM 870 C C . ARG A 1 113 ? -0.795 11.843 0.402 1.00 42.25 113 ARG A C 1
ATOM 872 O O . ARG A 1 113 ? -1.335 10.906 -0.158 1.00 42.25 113 ARG A O 1
ATOM 879 N N . GLN A 1 114 ? 0.219 11.693 1.261 1.00 39.94 114 GLN A N 1
ATOM 880 C CA . GLN A 1 114 ? 0.737 10.467 1.927 1.00 39.94 114 GLN A CA 1
ATOM 881 C C . GLN A 1 114 ? 0.420 9.096 1.279 1.00 39.94 114 GLN A C 1
ATOM 883 O O . GLN A 1 114 ? -0.586 8.464 1.595 1.00 39.94 114 GLN A O 1
ATOM 888 N N . GLY A 1 115 ? 1.323 8.632 0.411 1.00 45.03 115 GLY A N 1
ATOM 889 C CA . GLY A 1 115 ? 1.514 7.209 0.101 1.00 45.03 115 GLY A CA 1
ATOM 890 C C . GLY A 1 115 ? 2.700 6.663 0.905 1.00 45.03 115 GLY A C 1
ATOM 891 O O . GLY A 1 115 ? 3.559 7.444 1.316 1.00 45.03 115 GLY A O 1
ATOM 892 N N . GLY A 1 116 ? 2.745 5.352 1.158 1.00 54.03 116 GLY A N 1
ATOM 893 C CA . GLY A 1 116 ? 3.914 4.721 1.779 1.00 54.03 116 GLY A CA 1
ATOM 894 C C . GLY A 1 116 ? 5.179 4.999 0.960 1.00 54.03 116 GLY A C 1
ATOM 895 O O . GLY A 1 116 ? 5.150 4.922 -0.267 1.00 54.03 116 GLY A O 1
ATOM 896 N N . ASN A 1 117 ? 6.273 5.370 1.627 1.00 56.91 117 ASN A N 1
ATOM 897 C CA . ASN A 1 117 ? 7.552 5.627 0.968 1.00 56.91 117 ASN A CA 1
ATOM 898 C C . ASN A 1 117 ? 8.308 4.306 0.817 1.00 56.91 117 ASN A C 1
ATOM 900 O O . ASN A 1 117 ? 8.865 3.803 1.791 1.00 56.91 117 ASN A O 1
ATOM 904 N N . TRP A 1 118 ? 8.352 3.762 -0.395 1.00 63.09 118 TRP A N 1
ATOM 905 C CA . TRP A 1 118 ? 9.185 2.609 -0.725 1.00 63.09 118 TRP A CA 1
ATOM 906 C C . TRP A 1 118 ? 10.191 2.962 -1.815 1.00 63.09 118 TRP A C 1
ATOM 908 O O . TRP A 1 118 ? 9.888 3.689 -2.760 1.00 63.09 118 TRP A O 1
ATOM 918 N N . LEU A 1 119 ? 11.407 2.434 -1.690 1.00 65.88 119 LEU A N 1
ATOM 919 C CA . LEU A 1 119 ? 12.447 2.558 -2.704 1.00 65.88 119 LEU A CA 1
ATOM 920 C C . LEU A 1 119 ? 12.773 1.168 -3.240 1.00 65.88 119 LEU A C 1
ATOM 922 O O . LEU A 1 119 ? 13.234 0.308 -2.494 1.00 65.88 119 LEU A O 1
ATOM 926 N N . ARG A 1 120 ? 12.559 0.967 -4.541 1.00 68.06 120 ARG A N 1
ATOM 927 C CA . ARG A 1 120 ? 12.954 -0.247 -5.255 1.00 68.06 120 ARG A CA 1
ATOM 928 C C . ARG A 1 120 ? 13.966 0.119 -6.334 1.00 68.06 120 ARG A C 1
ATOM 930 O O . ARG A 1 120 ? 13.714 1.011 -7.137 1.00 68.06 120 ARG A O 1
ATOM 937 N N . TYR A 1 121 ? 15.102 -0.569 -6.343 1.00 65.62 121 TYR A N 1
ATOM 938 C CA . TYR A 1 121 ? 16.137 -0.446 -7.367 1.00 65.62 121 TYR A CA 1
ATOM 939 C C . TYR A 1 121 ? 16.597 -1.847 -7.764 1.00 65.62 121 TYR A C 1
ATOM 941 O O . TYR A 1 121 ? 16.728 -2.724 -6.911 1.00 65.62 121 TYR A O 1
ATOM 949 N N . SER A 1 122 ? 16.796 -2.060 -9.059 1.00 64.94 122 SER A N 1
ATOM 950 C CA . SER A 1 122 ? 17.211 -3.335 -9.634 1.00 64.94 122 SER A CA 1
ATOM 951 C C . SER A 1 122 ? 18.111 -3.067 -10.837 1.00 64.94 122 SER A C 1
ATOM 953 O O . SER A 1 122 ? 18.069 -1.992 -11.436 1.00 64.94 122 SER A O 1
ATOM 955 N N . ASP A 1 123 ? 18.948 -4.042 -11.169 1.00 64.69 123 ASP A N 1
ATOM 956 C CA . ASP A 1 123 ? 19.701 -4.097 -12.420 1.00 64.69 123 ASP A CA 1
ATOM 957 C C . ASP A 1 123 ? 18.828 -4.522 -13.616 1.00 64.69 123 ASP A C 1
ATOM 959 O O . ASP A 1 123 ? 19.238 -4.363 -14.766 1.00 64.69 123 ASP A O 1
ATOM 963 N N . SER A 1 124 ? 17.622 -5.018 -13.336 1.00 65.06 124 SER A N 1
ATOM 964 C CA . SER A 1 124 ? 16.622 -5.477 -14.296 1.00 65.06 124 SER A CA 1
ATOM 965 C C . SER A 1 124 ? 15.456 -4.483 -14.407 1.00 65.06 124 SER A C 1
ATOM 967 O O . SER A 1 124 ? 15.240 -3.646 -13.527 1.00 65.06 124 SER A O 1
ATOM 969 N N . ALA A 1 125 ? 14.690 -4.551 -15.501 1.00 66.75 125 ALA A N 1
ATOM 970 C CA . ALA A 1 125 ? 13.517 -3.695 -15.689 1.00 66.75 125 ALA A CA 1
ATOM 971 C C . ALA A 1 125 ? 12.411 -4.053 -14.679 1.00 66.75 125 ALA A C 1
ATOM 973 O O . ALA A 1 125 ? 11.990 -5.202 -14.608 1.00 66.75 125 ALA A O 1
ATOM 974 N N . ILE A 1 126 ? 11.939 -3.059 -13.920 1.00 68.00 126 ILE A N 1
ATOM 975 C CA . ILE A 1 126 ? 10.928 -3.229 -12.856 1.00 68.00 126 ILE A CA 1
ATOM 976 C C . ILE A 1 126 ? 9.623 -2.464 -13.109 1.00 68.00 126 ILE A C 1
ATOM 978 O O . ILE A 1 126 ? 8.663 -2.663 -12.376 1.00 68.00 126 ILE A O 1
ATOM 982 N N . PHE A 1 127 ? 9.586 -1.582 -14.111 1.00 71.19 127 PHE A N 1
ATOM 983 C CA . PHE A 1 127 ? 8.396 -0.791 -14.434 1.00 71.19 127 PHE A CA 1
ATOM 984 C C . PHE A 1 127 ? 7.520 -1.508 -15.461 1.00 71.19 127 PHE A C 1
ATOM 986 O O . PHE A 1 127 ? 8.036 -2.026 -16.448 1.00 71.19 127 PHE A O 1
ATOM 993 N N . GLY A 1 128 ? 6.205 -1.490 -15.252 1.00 68.88 128 GLY A N 1
ATOM 994 C CA . GLY A 1 128 ? 5.214 -2.133 -16.115 1.00 68.88 128 GLY A CA 1
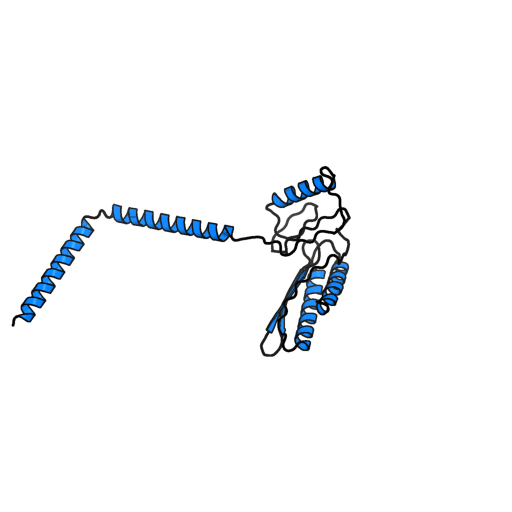ATOM 995 C C . GLY A 1 128 ? 5.259 -3.660 -16.056 1.00 68.88 128 GLY A C 1
ATOM 996 O O . GLY A 1 128 ? 4.718 -4.324 -16.934 1.00 68.88 128 GLY A O 1
ATOM 997 N N . HIS A 1 129 ? 5.929 -4.223 -15.049 1.00 73.88 129 HIS A N 1
ATOM 998 C CA . HIS A 1 129 ? 6.070 -5.660 -14.870 1.00 73.88 129 HIS A CA 1
ATOM 999 C C . HIS A 1 129 ? 5.503 -6.068 -13.513 1.00 73.88 129 HIS A C 1
ATOM 1001 O O . HIS A 1 129 ? 6.004 -5.658 -12.465 1.00 73.88 129 HIS A O 1
ATOM 1007 N N . LYS A 1 130 ? 4.456 -6.901 -13.533 1.00 79.75 130 LYS A N 1
ATOM 1008 C CA . LYS A 1 130 ? 3.914 -7.519 -12.322 1.00 79.75 130 LYS A CA 1
ATOM 1009 C C . LYS A 1 130 ? 4.944 -8.488 -11.738 1.00 79.75 130 LYS A C 1
ATOM 1011 O O . LYS A 1 130 ? 5.333 -9.448 -12.400 1.00 79.75 130 LYS A O 1
ATOM 1016 N N . GLU A 1 131 ? 5.324 -8.279 -10.483 1.00 72.00 131 GLU A N 1
ATOM 1017 C CA . GLU A 1 131 ? 6.187 -9.189 -9.733 1.00 72.00 131 GLU A CA 1
ATOM 1018 C C . GLU A 1 131 ? 5.714 -9.273 -8.281 1.00 72.00 131 GLU A C 1
ATOM 1020 O O . GLU A 1 131 ? 5.561 -8.250 -7.618 1.00 72.00 131 GLU A O 1
ATOM 1025 N N . LEU A 1 132 ? 5.471 -10.494 -7.796 1.00 70.12 132 LEU A N 1
ATOM 1026 C CA . LEU A 1 132 ? 5.020 -10.739 -6.421 1.00 70.12 132 LEU A CA 1
ATOM 1027 C C . LEU A 1 132 ? 6.175 -10.814 -5.418 1.00 70.12 132 LEU A C 1
ATOM 1029 O O . LEU A 1 132 ? 5.969 -10.613 -4.228 1.00 70.12 132 LEU A O 1
ATOM 1033 N N . LEU A 1 133 ? 7.382 -11.153 -5.872 1.00 64.81 133 LEU A N 1
ATOM 1034 C CA . LEU A 1 133 ? 8.526 -11.424 -5.007 1.00 64.81 133 LEU A CA 1
ATOM 1035 C C . LEU A 1 133 ? 9.512 -10.244 -4.981 1.00 64.81 133 LEU A C 1
ATOM 1037 O O . LEU A 1 133 ? 9.635 -9.521 -5.968 1.00 64.81 133 LEU A O 1
ATOM 1041 N N . PRO A 1 134 ? 10.269 -10.071 -3.881 1.00 64.75 134 PRO A N 1
ATOM 1042 C CA . PRO A 1 134 ? 10.167 -10.784 -2.603 1.00 64.75 134 PRO A CA 1
ATOM 1043 C C . PRO A 1 134 ? 8.982 -10.291 -1.749 1.00 64.75 134 PRO A C 1
ATOM 1045 O O . PRO A 1 134 ? 8.763 -9.089 -1.624 1.00 64.75 134 PRO A O 1
ATOM 1048 N N . MET A 1 135 ? 8.256 -11.216 -1.113 1.00 65.12 135 MET A N 1
ATOM 1049 C CA . MET A 1 135 ? 7.181 -10.885 -0.167 1.00 65.12 135 MET A CA 1
ATOM 1050 C C . MET A 1 135 ? 7.714 -10.802 1.260 1.00 65.12 135 MET A C 1
ATOM 1052 O O . MET A 1 135 ? 8.514 -11.637 1.680 1.00 65.12 135 MET A O 1
ATOM 1056 N N . TYR A 1 136 ? 7.231 -9.818 2.014 1.00 69.00 136 TYR A N 1
ATOM 1057 C CA . TYR A 1 136 ? 7.526 -9.650 3.433 1.00 69.00 136 TYR A CA 1
ATOM 1058 C C . TYR A 1 136 ? 6.215 -9.629 4.219 1.00 69.00 136 TYR A C 1
ATOM 1060 O O . TYR A 1 136 ? 5.329 -8.830 3.918 1.00 69.00 136 TYR A O 1
ATOM 1068 N N . TYR A 1 137 ? 6.097 -10.495 5.222 1.00 67.12 137 TYR A N 1
ATOM 1069 C CA . TYR A 1 137 ? 4.955 -10.548 6.128 1.00 67.12 137 TYR A CA 1
ATOM 1070 C C . TYR A 1 137 ? 5.426 -10.350 7.568 1.00 67.12 137 TYR A C 1
ATOM 1072 O O . TYR A 1 137 ? 6.499 -10.803 7.962 1.00 67.12 137 TYR A O 1
ATOM 1080 N N . SER A 1 138 ? 4.605 -9.659 8.353 1.00 64.25 138 SER A N 1
ATOM 1081 C CA . SER A 1 138 ? 4.780 -9.502 9.794 1.00 64.25 138 SER A CA 1
ATOM 1082 C C . SER A 1 138 ? 3.484 -9.939 10.458 1.00 64.25 138 SER A C 1
ATOM 1084 O O . SER A 1 138 ? 2.413 -9.436 10.113 1.00 64.25 138 SER A O 1
ATOM 1086 N N . VAL A 1 139 ? 3.574 -10.916 11.358 1.00 66.62 139 VAL A N 1
ATOM 1087 C CA . VAL A 1 139 ? 2.413 -11.544 11.993 1.00 66.62 139 VAL A CA 1
ATOM 1088 C C . VAL A 1 139 ? 2.490 -11.295 13.484 1.00 66.62 139 VAL A C 1
ATOM 1090 O O . VAL A 1 139 ? 3.497 -11.581 14.128 1.00 66.62 139 VAL A O 1
ATOM 1093 N N . GLU A 1 140 ? 1.406 -10.765 14.039 1.00 65.69 140 GLU A N 1
ATOM 1094 C CA . GLU A 1 140 ? 1.220 -10.692 15.481 1.00 65.69 140 GLU A CA 1
ATOM 1095 C C . GLU A 1 140 ? 0.296 -11.830 15.924 1.00 65.69 140 GLU A C 1
ATOM 1097 O O . GLU A 1 140 ? -0.886 -11.866 15.567 1.00 65.69 140 GLU A O 1
ATOM 1102 N N . GLU A 1 141 ? 0.815 -12.743 16.745 1.00 61.00 141 GLU A N 1
ATOM 1103 C CA . GLU A 1 141 ? 0.017 -13.794 17.374 1.00 61.00 141 GLU A CA 1
ATOM 1104 C C . GLU A 1 141 ? -0.891 -13.190 18.455 1.00 61.00 141 GLU A C 1
ATOM 1106 O O . GLU A 1 141 ? -0.510 -12.999 19.611 1.00 61.00 141 GLU A O 1
ATOM 1111 N N . LYS A 1 142 ? -2.130 -12.865 18.079 1.00 64.56 142 LYS A N 1
ATOM 1112 C CA . LYS A 1 142 ? -3.185 -12.478 19.022 1.00 64.56 142 LYS A CA 1
ATOM 1113 C C . LYS A 1 142 ? -4.325 -13.477 18.963 1.00 64.56 142 LYS A C 1
ATOM 1115 O O . LYS A 1 142 ? -4.760 -13.886 17.890 1.00 64.56 142 LYS A O 1
ATOM 1120 N N . ASN A 1 143 ? -4.834 -13.841 20.137 1.00 61.25 143 ASN A N 1
ATOM 1121 C CA . ASN A 1 143 ? -5.918 -14.805 20.277 1.00 61.25 143 ASN A CA 1
ATOM 1122 C C . ASN A 1 143 ? -7.207 -14.235 19.647 1.00 61.25 143 ASN A C 1
ATOM 1124 O O . ASN A 1 143 ? -7.813 -13.303 20.185 1.00 61.25 143 ASN A O 1
ATOM 1128 N N . LYS A 1 144 ? -7.602 -14.746 18.474 1.00 60.38 144 LYS A N 1
ATOM 1129 C CA . LYS A 1 144 ? -8.775 -14.267 17.726 1.00 60.38 144 LYS A CA 1
ATOM 1130 C C . LYS A 1 144 ? -10.027 -15.007 18.203 1.00 60.38 144 LYS A C 1
ATOM 1132 O O . LYS A 1 144 ? -10.128 -16.222 18.088 1.00 60.38 144 LYS A O 1
ATOM 1137 N N . THR A 1 145 ? -11.011 -14.270 18.714 1.00 65.88 145 THR A N 1
ATOM 1138 C CA . THR A 1 145 ? -12.360 -14.806 18.972 1.00 65.88 145 THR A CA 1
ATOM 1139 C C . THR A 1 145 ? -13.225 -14.613 17.718 1.00 65.88 145 THR A C 1
ATOM 1141 O O . THR A 1 145 ? -13.162 -13.551 17.110 1.00 65.88 145 THR A O 1
ATOM 1144 N N . GLN A 1 146 ? -14.036 -15.611 17.329 1.00 72.81 146 GLN A N 1
ATOM 1145 C CA . GLN A 1 146 ? -14.867 -15.613 16.098 1.00 72.81 146 GLN A CA 1
ATOM 1146 C C . GLN A 1 146 ? -14.069 -15.546 14.776 1.00 72.81 146 GLN A C 1
ATOM 1148 O O . GLN A 1 146 ? -14.286 -14.656 13.955 1.00 72.81 146 GLN A O 1
ATOM 1153 N N . VAL A 1 147 ? -13.163 -16.506 14.563 1.00 80.25 147 VAL A N 1
ATOM 1154 C CA . VAL A 1 147 ? -12.270 -16.569 13.388 1.00 80.25 147 VAL A CA 1
ATOM 1155 C C . VAL A 1 147 ? -13.031 -16.552 12.057 1.00 80.25 147 VAL A C 1
ATOM 1157 O O . VAL A 1 147 ? -12.689 -15.754 11.190 1.00 80.25 147 VAL A O 1
ATOM 1160 N N . ASP A 1 148 ? -14.097 -17.342 11.911 1.00 84.44 148 ASP A N 1
ATOM 1161 C CA . ASP A 1 148 ? -14.832 -17.436 10.639 1.00 84.44 148 ASP A CA 1
ATOM 1162 C C . ASP A 1 148 ? -15.450 -16.095 10.233 1.00 84.44 148 ASP A C 1
ATOM 1164 O O . ASP A 1 148 ? -15.260 -15.617 9.117 1.00 84.44 148 ASP A O 1
ATOM 1168 N N . LYS A 1 149 ? -16.116 -15.427 11.183 1.00 86.69 149 LYS A N 1
ATOM 1169 C CA . LYS A 1 149 ? -16.740 -14.120 10.950 1.00 86.69 149 LYS A CA 1
ATOM 1170 C C . LYS A 1 149 ? -15.706 -13.016 10.747 1.00 86.69 149 LYS A C 1
ATOM 1172 O O . LYS A 1 149 ? -15.942 -12.080 9.989 1.00 86.69 149 LYS A O 1
ATOM 1177 N N . PHE A 1 150 ? -14.562 -13.110 11.422 1.00 85.00 150 PHE A N 1
ATOM 1178 C CA . PHE A 1 150 ? -13.440 -12.208 11.187 1.00 85.00 150 PHE A CA 1
ATOM 1179 C C . PHE A 1 150 ? -12.915 -12.349 9.755 1.00 85.00 150 PHE A C 1
ATOM 1181 O O . PHE A 1 150 ? -12.761 -11.341 9.072 1.00 85.00 150 PHE A O 1
ATOM 1188 N N . ASN A 1 151 ? -12.691 -13.582 9.294 1.00 85.12 151 ASN A N 1
ATOM 1189 C CA . ASN A 1 151 ? -12.184 -13.865 7.952 1.00 85.12 151 ASN A CA 1
ATOM 1190 C C . ASN A 1 151 ? -13.177 -13.440 6.866 1.00 85.12 151 ASN A C 1
ATOM 1192 O O . ASN A 1 151 ? -12.770 -12.848 5.872 1.00 85.12 151 ASN A O 1
ATOM 1196 N N . GLU A 1 152 ? -14.476 -13.665 7.071 1.00 89.62 152 GLU A N 1
ATOM 1197 C CA . GLU A 1 152 ? -15.524 -13.194 6.159 1.00 89.62 152 GLU A CA 1
ATOM 1198 C C . GLU A 1 152 ? -15.486 -11.665 5.994 1.00 89.62 152 GLU A C 1
ATOM 1200 O O . GLU A 1 152 ? -15.425 -11.148 4.877 1.00 89.62 152 GLU A O 1
ATOM 1205 N N . VAL A 1 153 ? -15.469 -10.925 7.108 1.00 90.19 153 VAL A N 1
ATOM 1206 C CA . VAL A 1 153 ? -15.426 -9.455 7.086 1.00 90.19 153 VAL A CA 1
ATOM 1207 C C . VAL A 1 153 ? -14.101 -8.945 6.513 1.00 90.19 153 VAL A C 1
ATOM 1209 O O . VAL A 1 153 ? -14.106 -7.970 5.762 1.00 90.19 153 VAL A O 1
ATOM 1212 N N . LEU A 1 154 ? -12.980 -9.602 6.826 1.00 87.56 154 LEU A N 1
ATOM 1213 C CA . LEU A 1 154 ? -11.666 -9.277 6.271 1.00 87.56 154 LEU A CA 1
ATOM 1214 C C . LEU A 1 154 ? -11.646 -9.449 4.748 1.00 87.56 154 LEU A C 1
ATOM 1216 O O . LEU A 1 154 ? -11.224 -8.531 4.052 1.00 87.56 154 LEU A O 1
ATOM 1220 N N . ASN A 1 155 ? -12.138 -10.577 4.233 1.00 90.75 155 ASN A N 1
ATOM 1221 C CA . ASN A 1 155 ? -12.182 -10.849 2.796 1.00 90.75 155 ASN A CA 1
ATOM 1222 C C . ASN A 1 155 ? -13.042 -9.810 2.071 1.00 90.75 155 ASN A C 1
ATOM 1224 O O . ASN A 1 155 ? -12.592 -9.207 1.103 1.00 90.75 155 ASN A O 1
ATOM 1228 N N . ASN A 1 156 ? -14.233 -9.509 2.596 1.00 93.62 156 ASN A N 1
ATOM 1229 C CA . ASN A 1 156 ? -15.096 -8.470 2.032 1.00 93.62 156 ASN A CA 1
ATOM 1230 C C . ASN A 1 156 ? -14.435 -7.083 2.060 1.00 93.62 156 ASN A C 1
ATOM 1232 O O . ASN A 1 156 ? -14.569 -6.307 1.112 1.00 93.62 156 ASN A O 1
ATOM 1236 N N . LEU A 1 157 ? -13.719 -6.743 3.137 1.00 91.19 157 LEU A N 1
ATOM 1237 C CA . LEU A 1 157 ? -12.973 -5.490 3.213 1.00 91.19 157 LEU A CA 1
ATOM 1238 C C . LEU A 1 157 ? -11.880 -5.449 2.136 1.00 91.19 157 LEU A C 1
ATOM 1240 O O . LEU A 1 157 ? -11.816 -4.483 1.380 1.00 91.19 157 LEU A O 1
ATOM 1244 N N . LEU A 1 158 ? -11.055 -6.490 2.032 1.00 92.50 158 LEU A N 1
ATOM 1245 C CA . LEU A 1 158 ? -9.938 -6.546 1.088 1.00 92.50 158 LEU A CA 1
ATOM 1246 C C . LEU A 1 158 ? -10.395 -6.556 -0.376 1.00 92.50 158 LEU A C 1
ATOM 1248 O O . LEU A 1 158 ? -9.799 -5.842 -1.175 1.00 92.50 158 LEU A O 1
ATOM 1252 N N . GLU A 1 159 ? -11.484 -7.247 -0.720 1.00 94.25 159 GLU A N 1
ATOM 1253 C CA . GLU A 1 159 ? -12.075 -7.224 -2.070 1.00 94.25 159 GLU A CA 1
ATOM 1254 C C . GLU A 1 159 ? -12.522 -5.812 -2.493 1.00 94.25 159 GLU A C 1
ATOM 1256 O O . GLU A 1 159 ? -12.277 -5.361 -3.619 1.00 94.25 159 GLU A O 1
ATOM 1261 N N . ASN A 1 160 ? -13.122 -5.061 -1.564 1.00 95.31 160 ASN A N 1
ATOM 1262 C CA . ASN A 1 160 ? -13.509 -3.672 -1.810 1.00 95.31 160 ASN A CA 1
ATOM 1263 C C . ASN A 1 160 ? -12.285 -2.757 -1.962 1.00 95.31 160 ASN A C 1
ATOM 1265 O O . ASN A 1 160 ? -12.237 -1.907 -2.855 1.00 95.31 160 ASN A O 1
ATOM 1269 N N . LEU A 1 161 ? -11.285 -2.916 -1.088 1.00 91.31 161 LEU A N 1
ATOM 1270 C CA . LEU A 1 161 ? -10.063 -2.114 -1.141 1.00 91.31 161 LEU A CA 1
ATOM 1271 C C . LEU A 1 161 ? -9.241 -2.404 -2.397 1.00 91.31 161 LEU A C 1
ATOM 1273 O O . LEU A 1 161 ? -8.689 -1.468 -2.975 1.00 91.31 161 LEU A O 1
ATOM 1277 N N . LYS A 1 162 ? -9.212 -3.666 -2.833 1.00 94.69 162 LYS A N 1
ATOM 1278 C CA . LYS A 1 162 ? -8.594 -4.114 -4.080 1.00 94.69 162 LYS A CA 1
ATOM 1279 C C . LYS A 1 162 ? -9.150 -3.343 -5.267 1.00 94.69 162 LYS A C 1
ATOM 1281 O O . LYS A 1 162 ? -8.396 -2.647 -5.942 1.00 94.69 162 LYS A O 1
ATOM 1286 N N . SER A 1 163 ? -10.470 -3.384 -5.444 1.00 94.38 163 SER A N 1
ATOM 1287 C CA . SER A 1 163 ? -11.153 -2.706 -6.552 1.00 94.38 163 SER A CA 1
ATOM 1288 C C . SER A 1 163 ? -10.851 -1.201 -6.559 1.00 94.38 163 SER A C 1
ATOM 1290 O O . SER A 1 163 ? -10.560 -0.617 -7.599 1.00 94.38 163 SER A O 1
ATOM 1292 N N . LYS A 1 164 ? -10.832 -0.576 -5.372 1.00 93.38 164 LYS A N 1
ATOM 1293 C CA . LYS A 1 164 ? -10.502 0.847 -5.197 1.00 93.38 164 LYS A CA 1
ATOM 1294 C C . LYS A 1 164 ? -9.052 1.185 -5.559 1.00 93.38 164 LYS A C 1
ATOM 1296 O O . LYS A 1 164 ? -8.793 2.264 -6.089 1.00 93.38 164 LYS A O 1
ATOM 1301 N N . ALA A 1 165 ? -8.107 0.303 -5.242 1.00 90.62 165 ALA A N 1
ATOM 1302 C CA . ALA A 1 165 ? -6.710 0.481 -5.615 1.00 90.62 165 ALA A CA 1
ATOM 1303 C C . ALA A 1 165 ? -6.507 0.279 -7.122 1.00 90.62 165 ALA A C 1
ATOM 1305 O O . ALA A 1 165 ? -5.853 1.107 -7.756 1.00 90.62 165 ALA A O 1
ATOM 1306 N N . ALA A 1 166 ? -7.110 -0.766 -7.696 1.00 94.19 166 ALA A N 1
ATOM 1307 C CA . ALA A 1 166 ? -7.031 -1.090 -9.118 1.00 94.19 166 ALA A CA 1
ATOM 1308 C C . ALA A 1 166 ? -7.537 0.056 -10.002 1.00 94.19 166 ALA A C 1
ATOM 1310 O O . ALA A 1 166 ? -6.828 0.469 -10.926 1.00 94.19 166 ALA A O 1
ATOM 1311 N N . SER A 1 167 ? -8.676 0.658 -9.642 1.00 93.31 167 SER A N 1
ATOM 1312 C CA . SER A 1 167 ? -9.271 1.797 -10.355 1.00 93.31 167 SER A CA 1
ATOM 1313 C C . SER A 1 167 ? -8.501 3.120 -10.202 1.00 93.31 167 SER A C 1
ATOM 1315 O O . SER A 1 167 ? -8.961 4.163 -10.666 1.00 93.31 167 SER A O 1
ATOM 1317 N N . GLY A 1 168 ? -7.374 3.129 -9.482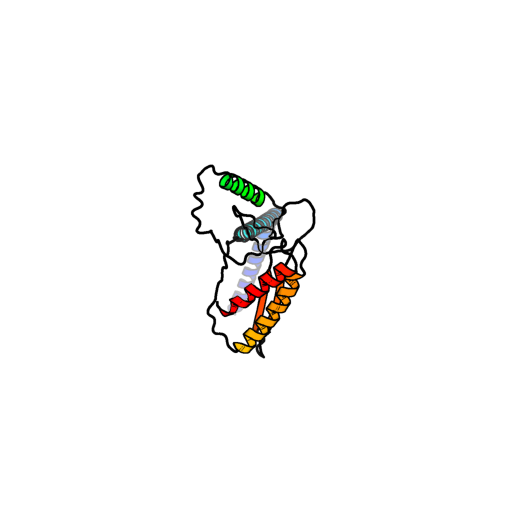 1.00 86.06 168 GLY A N 1
ATOM 1318 C CA . GLY A 1 168 ? -6.523 4.307 -9.327 1.00 86.06 168 GLY A CA 1
ATOM 1319 C C . GLY A 1 168 ? -5.821 4.722 -10.628 1.00 86.06 168 GLY A C 1
ATOM 1320 O O . GLY A 1 168 ? -5.642 3.913 -11.541 1.00 86.06 168 GLY A O 1
ATOM 1321 N N . ASP A 1 169 ? -5.406 5.989 -10.713 1.00 79.44 169 ASP A N 1
ATOM 1322 C CA . ASP A 1 169 ? -4.710 6.539 -11.882 1.00 79.44 169 ASP A CA 1
ATOM 1323 C C . ASP A 1 169 ? -3.192 6.254 -11.848 1.00 79.44 169 ASP A C 1
ATOM 1325 O O . ASP A 1 169 ? -2.663 5.643 -10.916 1.00 79.44 169 ASP A O 1
ATOM 1329 N N . SER A 1 170 ? -2.466 6.722 -12.868 1.00 72.56 170 SER A N 1
ATOM 1330 C CA . SER A 1 170 ? -1.010 6.544 -13.003 1.00 72.56 170 SER A CA 1
ATOM 1331 C C . SER A 1 170 ? -0.175 7.237 -11.922 1.00 72.56 170 SER A C 1
ATOM 1333 O O . SER A 1 170 ? 1.046 7.087 -11.889 1.00 72.56 170 SER A O 1
ATOM 1335 N N . ARG A 1 171 ? -0.803 8.008 -11.028 1.00 68.69 171 ARG A N 1
ATOM 1336 C CA . ARG A 1 171 ? -0.132 8.632 -9.886 1.00 68.69 171 ARG A CA 1
ATOM 1337 C C . ARG A 1 171 ? -0.345 7.840 -8.606 1.00 68.69 171 ARG A C 1
ATOM 1339 O O . ARG A 1 171 ? 0.425 8.016 -7.661 1.00 68.69 171 ARG A O 1
ATOM 1346 N N . ARG A 1 172 ? -1.403 7.023 -8.527 1.00 74.38 172 ARG A N 1
ATOM 1347 C CA . ARG A 1 172 ? -1.868 6.475 -7.254 1.00 74.38 172 ARG A CA 1
ATOM 1348 C C . ARG A 1 172 ? -2.849 5.321 -7.412 1.00 74.38 172 ARG A C 1
ATOM 1350 O O . ARG A 1 172 ? -3.990 5.523 -7.814 1.00 74.38 172 ARG A O 1
ATOM 1357 N N . LYS A 1 173 ? -2.446 4.149 -6.922 1.00 87.06 173 LYS A N 1
ATOM 1358 C CA . LYS A 1 173 ? -3.280 2.944 -6.832 1.00 87.06 173 LYS A CA 1
ATOM 1359 C C . LYS A 1 173 ? -3.259 2.380 -5.409 1.00 87.06 173 LYS A C 1
ATOM 1361 O O . LYS A 1 173 ? -2.458 1.503 -5.107 1.00 87.06 173 LYS A O 1
ATOM 1366 N N . TYR A 1 174 ? -4.091 2.917 -4.510 1.00 84.50 174 TYR A N 1
ATOM 1367 C CA . TYR A 1 174 ? -4.250 2.393 -3.142 1.00 84.50 174 TYR A CA 1
ATOM 1368 C C . TYR A 1 174 ? -5.699 2.427 -2.656 1.00 84.50 174 TYR A C 1
ATOM 1370 O O . TYR A 1 174 ? -6.501 3.269 -3.063 1.00 84.50 174 TYR A O 1
ATOM 1378 N N . GLY A 1 175 ? -6.004 1.541 -1.715 1.00 84.12 175 GLY A N 1
ATOM 1379 C CA . GLY A 1 175 ? -7.263 1.479 -0.993 1.00 84.12 175 GLY A CA 1
ATOM 1380 C C . GLY A 1 175 ? -7.003 1.490 0.507 1.00 84.12 175 GLY A C 1
ATOM 1381 O O . GLY A 1 175 ? -6.132 0.780 0.994 1.00 84.12 175 GLY A O 1
ATOM 1382 N N . VAL A 1 176 ? -7.768 2.294 1.245 1.00 84.69 176 VAL A N 1
ATOM 1383 C CA . VAL A 1 176 ? -7.812 2.261 2.712 1.00 84.69 176 VAL A CA 1
ATOM 1384 C C . VAL A 1 176 ? -9.262 2.209 3.168 1.00 84.69 176 VAL A C 1
ATOM 1386 O O . VAL A 1 176 ? -10.133 2.834 2.544 1.00 84.69 176 VAL A O 1
ATOM 1389 N N . GLY A 1 177 ? -9.517 1.473 4.244 1.00 80.75 177 GLY A N 1
ATOM 1390 C CA . GLY A 1 177 ? -10.842 1.366 4.833 1.00 80.75 177 GLY A CA 1
ATOM 1391 C C . GLY A 1 177 ? -10.857 0.528 6.101 1.00 80.75 177 GLY A C 1
ATOM 1392 O O . GLY A 1 177 ? -9.824 0.058 6.582 1.00 80.75 177 GLY A O 1
ATOM 1393 N N . SER A 1 178 ? -12.055 0.361 6.645 1.00 86.75 178 SER A N 1
ATOM 1394 C CA . SER A 1 178 ? -12.288 -0.435 7.838 1.00 86.75 178 SER A CA 1
ATOM 1395 C C . SER A 1 178 ? -13.665 -1.089 7.818 1.00 86.75 178 SER A C 1
ATOM 1397 O O . SER A 1 178 ? -14.567 -0.650 7.105 1.00 86.75 178 SER A O 1
ATOM 1399 N N . ALA A 1 179 ? -13.816 -2.152 8.601 1.00 88.06 179 ALA A N 1
ATOM 1400 C CA . ALA A 1 179 ? -15.069 -2.874 8.786 1.00 88.06 179 ALA A CA 1
ATOM 1401 C C . ALA A 1 179 ? -15.150 -3.435 10.212 1.00 88.06 179 ALA A C 1
ATOM 1403 O O . ALA A 1 179 ? -14.121 -3.662 10.843 1.00 88.06 179 ALA A O 1
ATOM 1404 N N . SER A 1 180 ? -16.356 -3.664 10.734 1.00 90.31 180 SER A N 1
ATOM 1405 C CA . SER A 1 180 ? -16.554 -4.123 12.116 1.00 90.31 180 SER A CA 1
ATOM 1406 C C . SER A 1 180 ? -17.092 -5.555 12.187 1.00 90.31 180 SER A C 1
ATOM 1408 O O . SER A 1 180 ? -17.976 -5.937 11.425 1.00 90.31 180 SER A O 1
ATOM 1410 N N . VAL A 1 181 ? -16.582 -6.341 13.140 1.00 86.00 181 VAL A N 1
ATOM 1411 C CA . VAL A 1 181 ? -16.943 -7.748 13.367 1.00 86.00 181 VAL A CA 1
ATOM 1412 C C . VAL A 1 181 ? -17.765 -7.902 14.644 1.00 86.00 181 VAL A C 1
ATOM 1414 O O . VAL A 1 181 ? -17.310 -7.587 15.749 1.00 86.00 181 VAL A O 1
ATOM 1417 N N . GLY A 1 182 ? -18.952 -8.493 14.492 1.00 77.69 182 GLY A N 1
ATOM 1418 C CA . GLY A 1 182 ? -19.773 -8.983 15.600 1.00 77.69 182 GLY A CA 1
ATOM 1419 C C . GLY A 1 182 ? -20.364 -7.891 16.509 1.00 77.69 182 GLY A C 1
ATOM 1420 O O . GLY A 1 182 ? -20.176 -6.701 16.278 1.00 77.69 182 GLY A O 1
ATOM 1421 N N . PRO A 1 183 ? -21.078 -8.285 17.579 1.00 68.69 183 PRO A N 1
ATOM 1422 C CA . PRO A 1 183 ? -21.818 -7.358 18.445 1.00 68.69 183 PRO A CA 1
ATOM 1423 C C . PRO A 1 183 ? -20.921 -6.462 19.312 1.00 68.69 183 PRO A C 1
ATOM 1425 O O . PRO A 1 183 ? -21.386 -5.468 19.858 1.00 68.69 183 PRO A O 1
ATOM 1428 N N . ARG A 1 184 ? -19.634 -6.811 19.456 1.00 69.69 184 ARG A N 1
ATOM 1429 C CA . ARG A 1 184 ? -18.634 -6.001 20.171 1.00 69.69 184 ARG A CA 1
ATOM 1430 C C . ARG A 1 184 ? -17.945 -4.965 19.274 1.00 69.69 184 ARG A C 1
ATOM 1432 O O . ARG A 1 184 ? -17.066 -4.267 19.766 1.00 69.69 184 ARG A O 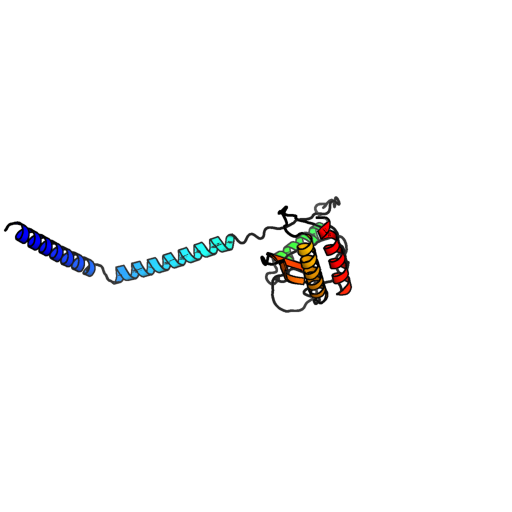1
ATOM 1439 N N . ASN A 1 185 ? -18.322 -4.873 17.994 1.00 77.50 185 ASN A N 1
ATOM 1440 C CA . ASN A 1 185 ? -17.777 -3.922 17.022 1.00 77.50 185 ASN A CA 1
ATOM 1441 C C . ASN A 1 185 ? -16.239 -3.925 16.957 1.00 77.50 185 ASN A C 1
ATOM 1443 O O . ASN A 1 185 ? -15.610 -2.870 16.992 1.00 77.50 185 ASN A O 1
ATOM 1447 N N . ILE A 1 186 ? -15.617 -5.108 16.869 1.00 79.75 186 ILE A N 1
ATOM 1448 C CA . ILE A 1 186 ? -14.163 -5.189 16.659 1.00 79.75 186 ILE A CA 1
ATOM 1449 C C . ILE A 1 186 ? -13.861 -4.625 15.272 1.00 79.75 186 ILE A C 1
ATOM 1451 O O . ILE A 1 186 ? -14.308 -5.193 14.280 1.00 79.75 186 ILE A O 1
ATOM 1455 N N . THR A 1 187 ? -13.117 -3.525 15.193 1.00 80.19 187 THR A N 1
ATOM 1456 C CA . THR A 1 187 ? -12.797 -2.882 13.913 1.00 80.19 187 THR A CA 1
ATOM 1457 C C . THR A 1 187 ? -11.538 -3.480 13.294 1.00 80.19 187 THR A C 1
ATOM 1459 O O . THR A 1 187 ? -10.464 -3.454 13.891 1.00 80.19 187 THR A O 1
ATOM 1462 N N . ILE A 1 188 ? -11.679 -3.980 12.072 1.00 82.44 188 ILE A N 1
ATOM 1463 C CA . ILE A 1 188 ? -10.599 -4.354 11.166 1.00 82.44 188 ILE A CA 1
ATOM 1464 C C . ILE A 1 188 ? -10.251 -3.123 10.338 1.00 82.44 188 ILE A C 1
ATOM 1466 O O . ILE A 1 188 ? -11.139 -2.499 9.760 1.00 82.44 188 ILE A O 1
ATOM 1470 N N . TYR A 1 189 ? -8.967 -2.794 10.260 1.00 82.31 189 TYR A N 1
ATOM 1471 C CA . TYR A 1 189 ? -8.439 -1.780 9.353 1.00 82.31 189 TYR A CA 1
ATOM 1472 C C . TYR A 1 189 ? -7.654 -2.478 8.248 1.00 82.31 189 TYR A C 1
ATOM 1474 O O . TYR A 1 189 ? -6.944 -3.445 8.514 1.00 82.31 189 TYR A O 1
ATOM 1482 N N . GLY A 1 190 ? -7.788 -1.990 7.020 1.00 77.12 190 GLY A N 1
ATOM 1483 C CA . GLY A 1 190 ? -7.114 -2.549 5.857 1.00 77.12 190 GLY A CA 1
ATOM 1484 C C . GLY A 1 190 ? -6.500 -1.459 4.993 1.00 77.12 190 GLY A C 1
ATOM 1485 O O . GLY A 1 190 ? -7.072 -0.376 4.830 1.00 77.12 190 GLY A O 1
ATOM 1486 N N . VAL A 1 191 ? -5.343 -1.775 4.422 1.00 81.69 191 VAL A N 1
ATOM 1487 C CA . VAL A 1 191 ? -4.685 -0.990 3.381 1.00 81.69 191 VAL A CA 1
ATOM 1488 C C . VAL A 1 191 ? -4.177 -1.940 2.303 1.00 81.69 191 VAL A C 1
ATOM 1490 O O . VAL A 1 191 ? -3.629 -2.992 2.617 1.00 81.69 191 VAL A O 1
ATOM 1493 N N . VAL A 1 192 ? -4.369 -1.574 1.040 1.00 84.12 192 VAL A N 1
ATOM 1494 C CA . VAL A 1 192 ? -3.791 -2.275 -0.114 1.00 84.12 192 VAL A CA 1
ATOM 1495 C C . VAL A 1 192 ? -3.223 -1.240 -1.074 1.00 84.12 192 VAL A C 1
ATOM 1497 O O . VAL A 1 192 ? -3.763 -0.136 -1.183 1.00 84.12 192 VAL A O 1
ATOM 1500 N N . GLN A 1 193 ? -2.132 -1.563 -1.760 1.00 84.25 193 GLN A N 1
ATOM 1501 C CA . GLN A 1 193 ? -1.478 -0.638 -2.679 1.00 84.25 193 GLN A CA 1
ATOM 1502 C C . GLN A 1 193 ? -0.791 -1.407 -3.812 1.00 84.25 193 GLN A C 1
ATOM 1504 O O . GLN A 1 193 ? -0.191 -2.449 -3.576 1.00 84.25 193 GLN A O 1
ATOM 1509 N N . CYS A 1 194 ? -0.865 -0.860 -5.023 1.00 82.81 194 CYS A N 1
ATOM 1510 C CA . CYS A 1 194 ? -0.119 -1.299 -6.199 1.00 82.81 194 CYS A CA 1
ATOM 1511 C C . CYS A 1 194 ? 0.889 -0.232 -6.611 1.00 82.81 194 CYS A C 1
ATOM 1513 O O . CYS A 1 194 ? 0.758 0.951 -6.270 1.00 82.81 194 CYS A O 1
ATOM 1515 N N . THR A 1 195 ? 1.862 -0.631 -7.421 1.00 78.75 195 THR A N 1
ATOM 1516 C CA . THR A 1 195 ? 2.718 0.325 -8.108 1.00 78.75 195 THR A CA 1
ATOM 1517 C C . THR A 1 195 ? 1.907 1.010 -9.237 1.00 78.75 195 THR A C 1
ATOM 1519 O O . THR A 1 195 ? 1.211 0.333 -10.000 1.00 78.75 195 THR A O 1
ATOM 1522 N N . PRO A 1 196 ? 1.881 2.358 -9.312 1.00 79.62 196 PRO A N 1
ATOM 1523 C CA . PRO A 1 196 ? 1.057 3.109 -10.273 1.00 79.62 196 PRO A CA 1
ATOM 1524 C C . PRO A 1 196 ? 1.339 2.855 -11.764 1.00 79.62 196 PRO A C 1
ATOM 1526 O O . PRO A 1 196 ? 0.561 3.284 -12.611 1.00 79.62 196 PRO A O 1
ATOM 1529 N N . ASP A 1 197 ? 2.455 2.207 -12.085 1.00 80.25 197 ASP A N 1
ATOM 1530 C CA . ASP A 1 197 ? 2.877 1.805 -13.429 1.00 80.25 197 ASP A CA 1
ATOM 1531 C C . ASP A 1 197 ? 2.132 0.575 -13.974 1.00 80.25 197 ASP A C 1
ATOM 1533 O O . ASP A 1 197 ? 2.162 0.349 -15.182 1.00 80.25 197 ASP A O 1
ATOM 1537 N N . LEU A 1 198 ? 1.451 -0.195 -13.119 1.00 86.38 198 LEU A N 1
ATOM 1538 C CA . LEU A 1 198 ? 0.623 -1.325 -13.546 1.00 86.38 198 LEU A CA 1
ATOM 1539 C C . LEU A 1 198 ? -0.706 -0.851 -14.143 1.00 86.38 198 LEU A C 1
ATOM 1541 O O . LEU A 1 198 ? -1.319 0.111 -13.666 1.00 86.38 198 LEU A O 1
ATOM 1545 N N . SER A 1 199 ? -1.209 -1.576 -15.143 1.00 90.25 199 SER A N 1
ATOM 1546 C CA . SER A 1 199 ? -2.589 -1.396 -15.598 1.00 90.25 199 SER A CA 1
ATOM 1547 C C . SER A 1 199 ? -3.592 -1.709 -14.477 1.00 90.25 199 SER A C 1
ATOM 1549 O O . SER A 1 199 ? -3.267 -2.329 -13.464 1.00 90.25 199 SER A O 1
ATOM 1551 N N . GLU A 1 200 ? -4.844 -1.274 -14.637 1.00 91.81 200 GLU A N 1
ATOM 1552 C CA . GLU A 1 200 ? -5.928 -1.622 -13.704 1.00 91.81 200 GLU A CA 1
ATOM 1553 C C . GLU A 1 200 ? -6.047 -3.138 -13.506 1.00 91.81 200 GLU A C 1
ATOM 1555 O O . GLU A 1 200 ? -6.082 -3.599 -12.368 1.00 91.81 200 GLU A O 1
ATOM 1560 N N . LYS A 1 201 ? -5.994 -3.907 -14.600 1.00 91.62 201 LYS A N 1
ATOM 1561 C CA . LYS A 1 201 ? -6.059 -5.369 -14.556 1.00 91.62 201 LYS A CA 1
ATOM 1562 C C . LYS A 1 201 ? -4.855 -5.985 -13.843 1.00 91.62 201 LYS A C 1
ATOM 1564 O O . LYS A 1 201 ? -5.033 -6.835 -12.984 1.00 91.62 201 LYS A O 1
ATOM 1569 N N . GLU A 1 202 ? -3.640 -5.549 -14.168 1.00 90.75 202 GLU A N 1
ATOM 1570 C CA . GLU A 1 202 ? -2.430 -6.085 -13.527 1.00 90.75 202 GLU A CA 1
ATOM 1571 C C . GLU A 1 202 ? -2.376 -5.764 -12.032 1.00 90.75 202 GLU A C 1
ATOM 1573 O O . GLU A 1 202 ? -1.893 -6.582 -11.251 1.00 90.75 202 GLU A O 1
ATOM 1578 N N . CYS A 1 203 ? -2.881 -4.595 -11.625 1.00 90.56 203 CYS A N 1
ATOM 1579 C CA . CYS A 1 203 ? -3.022 -4.256 -10.214 1.00 90.56 203 CYS A CA 1
ATOM 1580 C C . CYS A 1 203 ? -4.068 -5.139 -9.520 1.00 90.56 203 CYS A C 1
ATOM 1582 O O . CYS A 1 203 ? -3.782 -5.655 -8.441 1.00 90.56 203 CYS A O 1
ATOM 1584 N N . ASP A 1 204 ? -5.240 -5.349 -10.130 1.00 93.31 204 ASP A N 1
ATOM 1585 C CA . ASP A 1 204 ? -6.264 -6.243 -9.572 1.00 93.31 204 ASP A CA 1
ATOM 1586 C C . ASP A 1 204 ? -5.714 -7.666 -9.397 1.00 93.31 204 ASP A C 1
ATOM 1588 O O . ASP A 1 204 ? -5.730 -8.192 -8.285 1.00 93.31 204 ASP A O 1
ATOM 1592 N N . ASP A 1 205 ? -5.106 -8.226 -10.448 1.00 91.31 205 ASP A N 1
ATOM 1593 C CA . ASP A 1 205 ? -4.506 -9.565 -10.439 1.00 91.31 205 ASP A CA 1
ATOM 1594 C C . ASP A 1 205 ? -3.412 -9.694 -9.356 1.00 91.31 205 ASP A C 1
ATOM 1596 O O . ASP A 1 205 ? -3.363 -10.685 -8.626 1.00 91.31 205 ASP A O 1
ATOM 1600 N N . CYS A 1 206 ? -2.546 -8.682 -9.211 1.00 89.00 206 CYS A N 1
ATOM 1601 C CA . CYS A 1 206 ? -1.489 -8.648 -8.191 1.00 89.00 206 CYS A CA 1
ATOM 1602 C C . CYS A 1 206 ? -2.055 -8.668 -6.762 1.00 89.00 206 CYS A C 1
ATOM 1604 O O . CYS A 1 206 ? -1.553 -9.368 -5.876 1.00 89.00 206 CYS A O 1
ATOM 1606 N N . LEU A 1 207 ? -3.126 -7.910 -6.528 1.00 91.25 207 LEU A N 1
ATOM 1607 C CA . LEU A 1 207 ? -3.776 -7.845 -5.227 1.00 91.25 207 LEU A CA 1
ATOM 1608 C C . LEU A 1 207 ? -4.586 -9.109 -4.919 1.00 91.25 207 LEU A C 1
ATOM 1610 O O . LEU A 1 207 ? -4.576 -9.533 -3.767 1.00 91.25 207 LEU A O 1
ATOM 1614 N N . VAL A 1 208 ? -5.221 -9.750 -5.910 1.00 91.56 208 VAL A N 1
ATOM 1615 C CA . VAL A 1 208 ? -5.860 -11.070 -5.732 1.00 91.56 208 VAL A CA 1
ATOM 1616 C C . VAL A 1 208 ? -4.836 -12.091 -5.242 1.00 91.56 208 VAL A C 1
ATOM 1618 O O . VAL A 1 208 ? -5.062 -12.750 -4.227 1.00 91.56 208 VAL A O 1
ATOM 1621 N N . GLU A 1 209 ? -3.696 -12.190 -5.927 1.00 87.12 209 GLU A N 1
ATOM 1622 C CA . GLU A 1 209 ? -2.618 -13.113 -5.559 1.00 87.12 209 GLU A CA 1
ATOM 1623 C C . GLU A 1 209 ? -2.069 -12.808 -4.153 1.00 87.12 209 GLU A C 1
ATOM 1625 O O . GLU A 1 209 ? -1.856 -13.722 -3.358 1.00 87.12 209 GLU A O 1
ATOM 1630 N N . SER A 1 210 ? -1.924 -11.528 -3.799 1.00 85.00 210 SER A N 1
ATOM 1631 C CA . SER A 1 210 ? -1.466 -11.106 -2.466 1.00 85.00 210 SER A CA 1
ATOM 1632 C C . SER A 1 210 ? -2.466 -11.454 -1.354 1.00 85.00 210 SER A C 1
ATOM 1634 O O . SER A 1 210 ? -2.077 -11.931 -0.288 1.00 85.00 210 SER A O 1
ATOM 1636 N N . ILE A 1 211 ? -3.765 -11.241 -1.589 1.00 86.12 211 ILE A N 1
ATOM 1637 C CA . ILE A 1 211 ? -4.833 -11.525 -0.616 1.00 86.12 211 ILE A CA 1
ATOM 1638 C C . ILE A 1 211 ? -4.940 -13.031 -0.347 1.00 86.12 211 ILE A C 1
ATOM 1640 O O . ILE A 1 211 ? -5.124 -13.434 0.801 1.00 86.12 211 ILE A O 1
ATOM 1644 N N . GLN A 1 212 ? -4.766 -13.869 -1.374 1.00 83.50 212 GLN A N 1
ATOM 1645 C CA . GLN A 1 212 ? -4.799 -15.332 -1.245 1.00 83.50 212 GLN A CA 1
ATOM 1646 C C . GLN A 1 212 ? -3.686 -15.901 -0.357 1.00 83.50 212 GLN A C 1
ATOM 1648 O O . GLN A 1 212 ? -3.815 -17.023 0.132 1.00 83.50 212 GLN A O 1
ATOM 1653 N N . LEU A 1 213 ? -2.614 -15.144 -0.126 1.00 76.00 213 LEU A N 1
ATOM 1654 C CA . LEU A 1 213 ? -1.492 -15.566 0.708 1.00 76.00 213 LEU A CA 1
ATOM 1655 C C . LEU A 1 213 ? -1.670 -15.201 2.183 1.00 76.00 213 LEU A C 1
ATOM 1657 O O . LEU A 1 213 ? -1.043 -15.823 3.036 1.00 76.00 213 LEU A O 1
ATOM 1661 N N . LEU A 1 214 ? -2.565 -14.268 2.516 1.00 74.31 214 LEU A N 1
ATOM 1662 C CA . LEU A 1 214 ? -2.821 -13.870 3.906 1.00 74.31 214 LEU A CA 1
ATOM 1663 C C 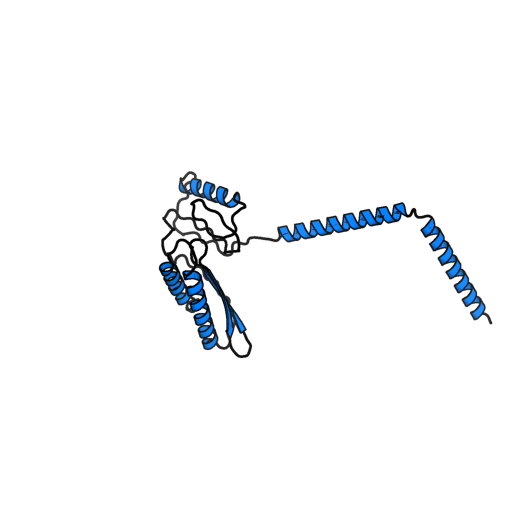. LEU A 1 214 ? -3.214 -15.029 4.843 1.00 74.31 214 LEU A C 1
ATOM 1665 O O . LEU A 1 214 ? -2.772 -15.010 5.989 1.00 74.31 214 LEU A O 1
ATOM 1669 N N . PRO A 1 215 ? -3.991 -16.051 4.419 1.00 69.25 215 PRO A N 1
ATOM 1670 C CA . PRO A 1 215 ? -4.295 -17.210 5.262 1.00 69.25 215 PRO A CA 1
ATOM 1671 C C . PRO A 1 215 ? -3.088 -18.106 5.577 1.00 69.25 215 PRO A C 1
ATOM 1673 O O . PRO A 1 215 ? -3.207 -18.988 6.422 1.00 69.25 215 PRO A O 1
ATOM 1676 N N . THR A 1 216 ? -1.964 -17.933 4.872 1.00 64.50 216 THR A N 1
ATOM 1677 C CA . THR A 1 216 ? -0.736 -18.725 5.071 1.00 64.50 216 THR A CA 1
ATOM 1678 C C . THR A 1 216 ? 0.236 -18.102 6.074 1.00 64.50 216 THR A C 1
ATOM 1680 O O . THR A 1 216 ? 1.241 -18.730 6.405 1.00 64.50 216 THR A O 1
ATOM 1683 N N . CYS A 1 217 ? -0.061 -16.885 6.540 1.00 62.75 217 CYS A N 1
ATOM 1684 C CA . CYS A 1 217 ? 0.734 -16.126 7.500 1.00 62.75 217 CYS A CA 1
ATOM 1685 C C . CYS A 1 217 ? 0.364 -16.449 8.953 1.00 62.75 217 CYS A C 1
ATOM 1687 O O . CYS A 1 217 ? -0.846 -16.551 9.262 1.00 62.75 217 CYS A O 1
#

Sequence (217 aa):
MGEQKKQNQLGLQLFILKASINQLIAVIPKTQTIMSYVLYVRLLSLVSCLIIIIFISKVHADATALVCGNTVVNSRANSNYAKNLNTLLSTLTSNTKINYGFYNSSYGQNTDRQGGNWLRYSDSAIFGHKELLPMYYSVEEKNKTQVDKFNEVLNNLLENLKSKAASGDSRRKYGVGSASVGPRNITIYGVVQCTPDLSEKECDDCLVESIQLLPTC

InterPro domains:
  IPR002902 Gnk2-homologous domain [PF01657] (68-113)
  IPR002902 Gnk2-homologous domain [PF01657] (142-212)
  IPR002902 Gnk2-homologous domain [PS51473] (132-217)
  IPR038408 Gnk2-homologous domain superfamily [G3DSA:3.30.430.20] (133-217)